Protein AF-X0W3C9-F1 (afdb_monomer_lite)

Organism: NCBI:txid412755

Foldseek 3Di:
DVVVVVVVVVVVVVVVVVLVVLVVVLVVQLVVLVVVLVVCCVPPPVVQVVDPLNVVVLVVLLVVLLVQQLVVLVVVPALLLRLSLLSLLLCCFQPNLVSSLSSQLNSLSSSCVSSSSHNLSSVLSSQLNNQLSVQSNVDQELVSLQVSLQRSLVSSLVSLVVSCVVVVHDPVVSNSNSNSNSNSSNVSSVSNSVCNVVSCVVSVGQGSNNLVVLVPCPPPVNVVCCVPPVPVSVVLQVQLVVQLVVCVVVVHDSSVSSRD

pLDDT: mean 88.12, std 8.9, range [57.84, 97.31]

Sequence (260 aa):
PEQIVQLSTIFKKRVQVDILSTNLGMGLLVIIFVVLLGVYVYRYSPKIYEDNQKLILVSLVLFLSIVLGQLVGVSQLSRYLIPMSAGAMLIAILLEARLAVMVAGLLAVFAGVIAGSKLDVSVVSFAGSLAGIYFVIGVRRRSQLIMAGFLVGLASFICIIGMELLNRVAPSIFIVDASWGFVSGIIAAIVITIILPVLEYIFKITTNISLLELSDLNHPLLRKMLTLAPGTYHHSLVVGNLAEAASEAVGANSLLARVA

Secondary structure (DSSP, 8-state):
-HHHHHHHHHHHHHHHHHHHHHHHHHHHHHHHHHHHHHHHHHHH-HHHHS-HHHHHHHHHHHHHHHHHHHHHHHT-S-TT---THHHHHHHHHHS-HHHHHHHHHHHHHHHHHHTTS-HHHHHHHHHHHHHHHHHHTT--SHHHHHHHHHHHHHHHHHHHHHHHHHTT--HHHHHHHHHHHHHHHHHHHHHHHHHHHHHHHHHT---HHHHHHHT-TTSHHHHHHHHH-HHHHHHHHHHHHHHHHHHHHTTS-HHHHHH-

InterPro domains:
  IPR011621 Metal-dependent phosphohydrolase, 7TM intracellular domain [PF07698] (22-207)
  IPR052722 Cyclic-di-AMP phosphodiesterase PgpH [PTHR36442] (3-260)

Structure (mmCIF, N/CA/C/O backbone):
data_AF-X0W3C9-F1
#
_entry.id   AF-X0W3C9-F1
#
loop_
_atom_site.group_PDB
_atom_site.id
_atom_site.type_symbol
_atom_site.label_atom_id
_atom_site.label_alt_id
_atom_site.label_comp_id
_atom_site.label_asym_id
_atom_site.label_entity_id
_atom_site.label_seq_id
_atom_site.pdbx_PDB_ins_code
_atom_site.Cartn_x
_atom_site.Cartn_y
_atom_site.Cartn_z
_atom_site.occupancy
_atom_site.B_iso_or_equiv
_atom_site.auth_seq_id
_atom_site.auth_comp_id
_atom_site.auth_asym_id
_atom_site.auth_atom_id
_atom_site.pdbx_PDB_model_num
ATOM 1 N N . PRO A 1 1 ? 25.450 12.864 -48.704 1.00 58.88 1 PRO A N 1
ATOM 2 C CA . PRO A 1 1 ? 24.712 13.780 -47.792 1.00 58.88 1 PRO A CA 1
ATOM 3 C C . PRO A 1 1 ? 23.214 13.434 -47.728 1.00 58.88 1 PRO A C 1
ATOM 5 O O . PRO A 1 1 ? 22.691 13.261 -46.635 1.00 58.88 1 PRO A O 1
ATOM 8 N N . GLU A 1 2 ? 22.550 13.232 -48.873 1.00 61.03 2 GLU A N 1
ATOM 9 C CA . GLU A 1 2 ? 21.114 12.890 -48.942 1.00 61.03 2 GLU A CA 1
ATOM 10 C C . GLU A 1 2 ? 20.747 11.531 -48.315 1.00 61.03 2 GLU A C 1
ATOM 12 O O . GLU A 1 2 ? 19.743 11.436 -47.614 1.00 61.03 2 GLU A O 1
ATOM 17 N N . GLN A 1 3 ? 21.590 10.500 -48.454 1.00 57.84 3 GLN A N 1
ATOM 18 C CA . GLN A 1 3 ? 21.361 9.190 -47.815 1.00 57.84 3 GLN A CA 1
ATOM 19 C C . GLN A 1 3 ? 21.414 9.245 -46.276 1.00 57.84 3 GLN A C 1
ATOM 21 O O . GLN A 1 3 ? 20.672 8.531 -45.608 1.00 57.84 3 GLN A O 1
ATOM 26 N N . ILE A 1 4 ? 22.236 10.128 -45.695 1.00 60.38 4 ILE A N 1
ATOM 27 C CA . ILE A 1 4 ? 22.330 10.324 -44.234 1.00 60.38 4 ILE A CA 1
ATOM 28 C C . ILE A 1 4 ? 21.092 11.082 -43.719 1.00 60.38 4 ILE A C 1
ATOM 30 O O . ILE A 1 4 ? 20.561 10.783 -42.647 1.00 60.38 4 ILE A O 1
ATOM 34 N N . VAL A 1 5 ? 20.571 12.023 -44.514 1.00 65.19 5 VAL A N 1
ATOM 35 C CA . VAL A 1 5 ? 19.318 12.737 -44.221 1.00 65.19 5 VAL A CA 1
ATOM 36 C C . VAL A 1 5 ? 18.107 11.801 -44.325 1.00 65.19 5 VAL A C 1
ATOM 38 O O . VAL A 1 5 ? 17.237 11.847 -43.458 1.00 65.19 5 VAL A O 1
ATOM 41 N N . GLN A 1 6 ? 18.071 10.888 -45.303 1.00 65.38 6 GLN A N 1
ATOM 42 C CA . GLN A 1 6 ? 17.032 9.851 -45.400 1.00 65.38 6 GLN A CA 1
ATOM 43 C C . GLN A 1 6 ? 17.106 8.818 -44.266 1.00 65.38 6 GLN A C 1
ATOM 45 O O . GLN A 1 6 ? 16.083 8.479 -43.673 1.00 65.38 6 GLN A O 1
ATOM 50 N N . LEU A 1 7 ? 18.303 8.348 -43.903 1.00 63.47 7 LEU A N 1
ATOM 51 C CA . LEU A 1 7 ? 18.482 7.417 -42.782 1.00 63.47 7 LEU A CA 1
ATOM 52 C C . LEU A 1 7 ? 18.071 8.050 -41.448 1.00 63.47 7 LEU A C 1
ATOM 54 O O . LEU A 1 7 ? 17.368 7.416 -40.663 1.00 63.47 7 LEU A O 1
ATOM 58 N N . SER A 1 8 ? 18.429 9.315 -41.209 1.00 61.62 8 SER A N 1
ATOM 59 C CA . SER A 1 8 ? 18.012 10.038 -39.999 1.00 61.62 8 SER A CA 1
ATOM 60 C C . SER A 1 8 ? 16.504 10.314 -39.950 1.00 61.62 8 SER A C 1
ATOM 62 O O . SER A 1 8 ? 15.912 10.224 -38.874 1.00 61.62 8 SER A O 1
ATOM 64 N N . THR A 1 9 ? 15.841 10.568 -41.086 1.00 64.25 9 THR A N 1
ATOM 65 C CA . THR A 1 9 ? 14.372 10.718 -41.128 1.00 64.25 9 THR A CA 1
ATOM 66 C C . THR A 1 9 ? 13.642 9.394 -40.921 1.00 64.25 9 THR A C 1
ATOM 68 O O . THR A 1 9 ? 12.657 9.367 -40.183 1.00 64.25 9 THR A O 1
ATOM 71 N N . ILE A 1 10 ? 14.129 8.286 -41.488 1.00 68.69 10 ILE A N 1
ATOM 72 C CA . ILE A 1 10 ? 13.566 6.946 -41.248 1.00 68.69 10 ILE A CA 1
ATOM 73 C C . ILE A 1 10 ? 13.759 6.532 -39.783 1.00 68.69 10 ILE A C 1
ATOM 75 O O . ILE A 1 10 ? 12.817 6.036 -39.165 1.00 68.69 10 ILE A O 1
ATOM 79 N N . PHE A 1 11 ? 14.933 6.787 -39.199 1.00 65.06 11 PHE A N 1
ATOM 80 C CA . PHE A 1 11 ? 15.213 6.475 -37.795 1.00 65.06 11 PHE A CA 1
ATOM 81 C C . PHE A 1 11 ? 14.329 7.294 -36.849 1.00 65.06 11 PHE A C 1
ATOM 83 O O . PHE A 1 11 ? 13.701 6.737 -35.953 1.00 65.06 11 PHE A O 1
ATOM 90 N N . LYS A 1 12 ? 14.186 8.603 -37.100 1.00 61.88 12 LYS A N 1
ATOM 91 C CA . LYS A 1 12 ? 13.302 9.481 -36.321 1.00 61.88 12 LYS A CA 1
ATOM 92 C C . LYS A 1 12 ? 11.837 9.053 -36.434 1.00 61.88 12 LYS A C 1
ATOM 94 O O . LYS A 1 12 ? 11.139 9.027 -35.427 1.00 61.88 12 LYS A O 1
ATOM 99 N N . LYS A 1 13 ? 11.388 8.646 -37.627 1.00 60.94 13 LYS A N 1
ATOM 100 C CA . LYS A 1 13 ? 10.026 8.144 -37.860 1.00 60.94 13 LYS A CA 1
ATOM 101 C C . LYS A 1 13 ? 9.781 6.793 -37.179 1.00 60.94 13 LYS A C 1
ATOM 103 O O . LYS A 1 13 ? 8.719 6.616 -36.597 1.00 60.94 13 LYS A O 1
ATOM 108 N N . ARG A 1 14 ? 10.754 5.871 -37.186 1.00 58.34 14 ARG A N 1
ATOM 109 C CA . ARG A 1 14 ? 10.663 4.581 -36.476 1.00 58.34 14 ARG A CA 1
ATOM 110 C C . ARG A 1 14 ? 10.618 4.781 -34.958 1.00 58.34 14 ARG A C 1
ATOM 112 O O . ARG A 1 14 ? 9.676 4.320 -34.331 1.00 58.34 14 ARG A O 1
ATOM 119 N N . VAL A 1 15 ? 11.536 5.572 -34.398 1.00 66.81 15 VAL A N 1
ATOM 120 C CA . VAL A 1 15 ? 11.549 5.916 -32.964 1.00 66.81 15 VAL A CA 1
ATOM 121 C C . VAL A 1 15 ? 10.240 6.594 -32.540 1.00 66.81 15 VAL A C 1
ATOM 123 O O . VAL A 1 15 ? 9.687 6.276 -31.493 1.00 66.81 15 VAL A O 1
ATOM 126 N N . GLN A 1 16 ? 9.694 7.493 -33.362 1.00 61.78 16 GLN A N 1
ATOM 127 C CA . GLN A 1 16 ? 8.433 8.172 -33.060 1.00 61.78 16 GLN A CA 1
ATOM 128 C C . GLN A 1 16 ? 7.217 7.229 -33.116 1.00 61.78 16 GLN A C 1
ATOM 130 O O . GLN A 1 16 ? 6.311 7.374 -32.298 1.00 61.78 16 GLN A O 1
ATOM 135 N N . VAL A 1 17 ? 7.201 6.245 -34.023 1.00 65.38 17 VAL A N 1
ATOM 136 C CA . VAL A 1 17 ? 6.154 5.205 -34.097 1.00 65.38 17 VAL A CA 1
ATOM 137 C C . VAL A 1 17 ? 6.265 4.210 -32.932 1.00 65.38 17 VAL A C 1
ATOM 139 O O . VAL A 1 17 ? 5.241 3.824 -32.364 1.00 65.38 17 VAL A O 1
ATOM 142 N N . ASP A 1 18 ? 7.479 3.854 -32.510 1.00 70.19 18 ASP A N 1
ATOM 143 C CA . ASP A 1 18 ? 7.719 2.970 -31.360 1.00 70.19 18 ASP A CA 1
ATOM 144 C C . ASP A 1 18 ? 7.288 3.633 -30.035 1.00 70.19 18 ASP A C 1
ATOM 146 O O . ASP A 1 18 ? 6.633 3.010 -29.199 1.00 70.19 18 ASP A O 1
ATOM 150 N N . ILE A 1 19 ? 7.550 4.934 -29.864 1.00 71.19 19 ILE A N 1
ATOM 151 C CA . ILE A 1 19 ? 7.087 5.701 -28.692 1.00 71.19 19 ILE A CA 1
ATOM 152 C C . ILE A 1 19 ? 5.559 5.853 -28.699 1.00 71.19 19 ILE A C 1
ATOM 154 O O . ILE A 1 19 ? 4.912 5.688 -27.663 1.00 71.19 19 ILE A O 1
ATOM 158 N N . LEU A 1 20 ? 4.963 6.150 -29.861 1.00 74.00 20 LEU A N 1
ATOM 159 C CA . LEU A 1 20 ? 3.514 6.319 -29.985 1.00 74.00 20 LEU A CA 1
ATOM 160 C C . LEU A 1 20 ? 2.772 5.009 -29.682 1.00 74.00 20 LEU A C 1
ATOM 162 O O . LEU A 1 20 ? 1.807 5.014 -28.922 1.00 74.00 20 LEU A O 1
ATOM 166 N N . SER A 1 21 ? 3.237 3.887 -30.236 1.00 77.94 21 SER A N 1
ATOM 167 C CA . SER A 1 21 ? 2.635 2.568 -30.007 1.00 77.94 21 SER A CA 1
ATOM 168 C C . SER A 1 21 ? 2.766 2.113 -28.551 1.00 77.94 21 SER A C 1
ATOM 170 O O . SER A 1 21 ? 1.791 1.623 -27.982 1.00 77.94 21 SER A O 1
ATOM 172 N N . THR A 1 22 ? 3.914 2.356 -27.913 1.00 78.56 22 THR A N 1
ATOM 173 C CA . THR A 1 22 ? 4.125 2.022 -26.496 1.00 78.56 22 THR A CA 1
ATOM 174 C C . THR A 1 22 ? 3.195 2.834 -25.585 1.00 78.56 22 THR A C 1
ATOM 176 O O . THR A 1 22 ? 2.528 2.268 -24.718 1.00 78.56 22 THR A O 1
ATOM 179 N N . ASN A 1 23 ? 3.075 4.147 -25.809 1.00 79.06 23 ASN A N 1
ATOM 180 C CA . ASN A 1 23 ? 2.196 5.007 -25.010 1.00 79.06 23 ASN A CA 1
ATOM 181 C C . ASN A 1 23 ? 0.709 4.696 -25.229 1.00 79.06 23 ASN A C 1
ATOM 183 O O . ASN A 1 23 ? -0.067 4.720 -24.274 1.00 79.06 23 ASN A O 1
ATOM 187 N N . LEU A 1 24 ? 0.309 4.356 -26.460 1.00 85.31 24 LEU A N 1
ATOM 188 C CA . LEU A 1 24 ? -1.048 3.887 -26.753 1.00 85.31 24 LEU A CA 1
ATOM 189 C C . LEU A 1 24 ? -1.353 2.564 -26.041 1.00 85.31 24 LEU A C 1
ATOM 191 O O . LEU A 1 24 ? -2.417 2.432 -25.436 1.00 85.31 24 LEU A O 1
ATOM 195 N N . GLY A 1 25 ? -0.413 1.614 -26.055 1.00 84.94 25 GLY A N 1
ATOM 196 C CA . GLY A 1 25 ? -0.548 0.344 -25.340 1.00 84.94 25 GLY A CA 1
ATOM 197 C C . GLY A 1 25 ? -0.733 0.545 -23.835 1.00 84.94 25 GLY A C 1
ATOM 198 O O . GLY A 1 25 ? -1.633 -0.041 -23.236 1.00 84.94 25 GLY A O 1
ATOM 199 N N . MET A 1 26 ? 0.050 1.438 -23.227 1.00 82.31 26 MET A N 1
ATOM 200 C CA . MET A 1 26 ? -0.103 1.764 -21.808 1.00 82.31 26 MET A CA 1
ATOM 201 C C . MET A 1 26 ? -1.398 2.502 -21.489 1.00 82.31 26 MET A C 1
ATOM 203 O O . MET A 1 26 ? -2.036 2.187 -20.488 1.00 82.31 26 MET A O 1
ATOM 207 N N . GLY A 1 27 ? -1.823 3.439 -22.339 1.00 86.88 27 GLY A N 1
ATOM 208 C CA . GLY A 1 27 ? -3.115 4.109 -22.186 1.00 86.88 27 GLY A CA 1
ATOM 209 C C . GLY A 1 27 ? -4.272 3.109 -22.182 1.00 86.88 27 GLY A C 1
ATOM 210 O O . GLY A 1 27 ? -5.161 3.190 -21.336 1.00 86.88 27 GLY A O 1
ATOM 211 N N . LEU A 1 28 ? -4.216 2.107 -23.061 1.00 90.19 28 LEU A N 1
ATOM 212 C CA . LEU A 1 28 ? -5.208 1.037 -23.116 1.00 90.19 28 LEU A CA 1
ATOM 213 C C . LEU A 1 28 ? -5.178 0.156 -21.856 1.00 90.19 28 LEU A C 1
ATOM 215 O O . LEU A 1 28 ? -6.237 -0.160 -21.317 1.00 90.19 28 LEU A O 1
ATOM 219 N N . LEU A 1 29 ? -3.992 -0.171 -21.329 1.00 88.69 29 LEU A N 1
ATOM 220 C CA . LEU A 1 29 ? -3.860 -0.875 -20.046 1.00 88.69 29 LEU A CA 1
ATOM 221 C C . LEU A 1 29 ? -4.451 -0.074 -18.879 1.00 88.69 29 LEU A C 1
ATOM 223 O O . LEU A 1 29 ? -5.181 -0.641 -18.067 1.00 88.69 29 LEU A O 1
ATOM 227 N N . VAL A 1 30 ? -4.187 1.235 -18.807 1.00 90.75 30 VAL A N 1
ATOM 228 C CA . VAL A 1 30 ? -4.767 2.112 -17.777 1.00 90.75 30 VAL A CA 1
ATOM 229 C C . VAL A 1 30 ? -6.290 2.101 -17.871 1.00 90.75 30 VAL A C 1
ATOM 231 O O . VAL A 1 30 ? -6.953 1.886 -16.860 1.00 90.75 30 VAL A O 1
ATOM 234 N N . ILE A 1 31 ? -6.854 2.269 -19.072 1.00 92.88 31 ILE A N 1
ATOM 235 C CA . ILE A 1 31 ? -8.309 2.248 -19.281 1.00 92.88 31 ILE A CA 1
ATOM 236 C C . ILE A 1 31 ? -8.902 0.919 -18.808 1.00 92.88 31 ILE A C 1
ATOM 238 O O . ILE A 1 31 ? -9.888 0.924 -18.072 1.00 92.88 31 ILE A O 1
ATOM 242 N N . ILE A 1 32 ? -8.286 -0.211 -19.168 1.00 94.06 32 ILE A N 1
ATOM 243 C CA . ILE A 1 32 ? -8.743 -1.533 -18.726 1.00 94.06 32 ILE A CA 1
ATOM 244 C C . ILE A 1 32 ? -8.736 -1.626 -17.198 1.00 94.06 32 ILE A C 1
ATOM 246 O O . ILE A 1 32 ? -9.746 -2.015 -16.617 1.00 94.06 32 ILE A O 1
ATOM 250 N N . PHE A 1 33 ? -7.649 -1.239 -16.526 1.00 91.75 33 PHE A N 1
ATOM 251 C CA . PHE A 1 33 ? -7.576 -1.308 -15.062 1.00 91.75 33 PHE A CA 1
ATOM 252 C C . PHE A 1 33 ? -8.553 -0.355 -14.366 1.00 91.75 33 PHE A C 1
ATOM 254 O O . PHE A 1 33 ? -9.135 -0.729 -13.350 1.00 91.75 33 PHE A O 1
ATOM 261 N N . VAL A 1 34 ? -8.783 0.844 -14.910 1.00 93.38 34 VAL A N 1
ATOM 262 C CA . VAL A 1 34 ? -9.788 1.784 -14.385 1.00 93.38 34 VAL A CA 1
ATOM 263 C C . VAL A 1 34 ? -11.194 1.199 -14.514 1.00 93.38 34 VAL A C 1
ATOM 265 O O . VAL A 1 34 ? -11.956 1.228 -13.548 1.00 93.38 34 VAL A O 1
ATOM 268 N N . VAL A 1 35 ? -11.532 0.621 -15.670 1.00 94.50 35 VAL A N 1
ATOM 269 C CA . VAL A 1 35 ? -12.830 -0.036 -15.884 1.00 94.50 35 VAL A CA 1
ATOM 270 C C . VAL A 1 35 ? -12.987 -1.232 -14.947 1.00 94.50 35 VAL A C 1
ATOM 272 O O . VAL A 1 35 ? -14.020 -1.353 -14.293 1.00 94.50 35 VAL A O 1
ATOM 275 N N . LEU A 1 36 ? -11.966 -2.085 -14.821 1.00 93.44 36 LEU A N 1
ATOM 276 C CA . LEU A 1 36 ? -11.990 -3.229 -13.907 1.00 93.44 36 LEU A CA 1
ATOM 277 C C . LEU A 1 36 ? -12.159 -2.793 -12.449 1.00 93.44 36 LEU A C 1
ATOM 279 O O . LEU A 1 36 ? -12.953 -3.400 -11.734 1.00 93.44 36 LEU A O 1
ATOM 283 N N . LEU A 1 37 ? -11.477 -1.728 -12.017 1.00 93.06 37 LEU A N 1
ATOM 284 C CA . LEU A 1 37 ? -11.637 -1.170 -10.675 1.00 93.06 37 LEU A CA 1
ATOM 285 C C . LEU A 1 37 ? -13.062 -0.640 -10.462 1.00 93.06 37 LEU A C 1
ATOM 287 O O . LEU A 1 37 ? -13.678 -0.951 -9.445 1.00 93.06 37 LEU A O 1
ATOM 291 N N . GLY A 1 38 ? -13.609 0.107 -11.424 1.00 91.06 38 GLY A N 1
ATOM 292 C CA . GLY A 1 38 ? -14.979 0.622 -11.360 1.00 91.06 38 GLY A CA 1
ATOM 293 C C . GLY A 1 38 ? -16.025 -0.493 -11.292 1.00 91.06 38 GLY A C 1
ATOM 294 O O . GLY A 1 38 ? -16.901 -0.471 -10.428 1.00 91.06 38 GLY A O 1
ATOM 295 N N . VAL A 1 39 ? -15.895 -1.515 -12.143 1.00 93.12 39 VAL A N 1
ATOM 296 C CA . VAL A 1 39 ? -16.758 -2.707 -12.128 1.00 93.12 39 VAL A CA 1
ATOM 297 C C . VAL A 1 39 ? -16.610 -3.472 -10.814 1.00 93.12 39 VAL A C 1
ATOM 299 O O . VAL A 1 39 ? -17.609 -3.935 -10.262 1.00 93.12 39 VAL A O 1
ATOM 302 N N . TYR A 1 40 ? -15.388 -3.593 -10.290 1.00 92.75 40 TYR A N 1
ATOM 303 C CA . TYR A 1 40 ? -15.138 -4.260 -9.018 1.00 92.75 40 TYR A CA 1
ATOM 304 C C . TYR A 1 40 ? -15.842 -3.541 -7.864 1.00 92.75 40 TYR A C 1
ATOM 306 O O . TYR A 1 40 ? -16.577 -4.179 -7.112 1.00 92.75 40 TYR A O 1
ATOM 314 N N . VAL A 1 41 ? -15.679 -2.219 -7.761 1.00 91.31 41 VAL A N 1
ATOM 315 C CA . VAL A 1 41 ? -16.341 -1.406 -6.730 1.00 91.31 41 VAL A CA 1
ATOM 316 C C . VAL A 1 41 ? -17.861 -1.521 -6.847 1.00 91.31 41 VAL A C 1
ATOM 318 O O . VAL A 1 41 ? -18.527 -1.765 -5.844 1.00 91.31 41 VAL A O 1
ATOM 321 N N . TYR A 1 42 ? -18.399 -1.437 -8.066 1.00 91.06 42 TYR A N 1
ATOM 322 C CA . TYR A 1 42 ? -19.834 -1.563 -8.322 1.00 91.06 42 TYR A CA 1
ATOM 323 C C . TYR A 1 42 ? -20.398 -2.939 -7.932 1.00 91.06 42 TYR A C 1
ATOM 325 O O . TYR A 1 42 ? -21.489 -3.023 -7.374 1.00 91.06 42 TYR A O 1
ATOM 333 N N . ARG A 1 43 ? -19.675 -4.031 -8.216 1.00 90.19 43 ARG A N 1
ATOM 334 C CA . ARG A 1 43 ? -20.216 -5.394 -8.087 1.00 90.19 43 ARG A CA 1
ATOM 335 C C . ARG A 1 43 ? -19.862 -6.101 -6.781 1.00 90.19 43 ARG A C 1
ATOM 337 O O . ARG A 1 43 ? -20.671 -6.886 -6.295 1.00 90.19 43 ARG A O 1
ATOM 344 N N . TYR A 1 44 ? -18.676 -5.857 -6.230 1.00 87.38 44 TYR A N 1
ATOM 345 C CA . TYR A 1 44 ? -18.154 -6.584 -5.066 1.00 87.38 44 TYR A CA 1
ATOM 346 C C . TYR A 1 44 ? -18.076 -5.735 -3.796 1.00 87.38 44 TYR A C 1
ATOM 348 O O . TYR A 1 44 ? -18.036 -6.301 -2.703 1.00 87.38 44 TYR A O 1
ATOM 356 N N . SER A 1 45 ? -18.128 -4.405 -3.915 1.00 86.50 45 SER A N 1
ATOM 357 C CA . SER A 1 45 ? -18.044 -3.491 -2.772 1.00 86.50 45 SER A CA 1
ATOM 358 C C . SER A 1 45 ? -19.205 -2.479 -2.749 1.00 86.50 45 SER A C 1
ATOM 360 O O . SER A 1 45 ? -18.958 -1.272 -2.690 1.00 86.50 45 SER A O 1
ATOM 362 N N . PRO A 1 46 ? -20.482 -2.924 -2.721 1.00 83.81 46 PRO A N 1
ATOM 363 C CA . PRO A 1 46 ? -21.638 -2.018 -2.759 1.00 83.81 46 PRO A CA 1
ATOM 364 C C . PRO A 1 46 ? -21.638 -1.013 -1.597 1.00 83.81 46 PRO A C 1
ATOM 366 O O . PRO A 1 46 ? -21.905 0.163 -1.798 1.00 83.81 46 PRO A O 1
ATOM 369 N N . LYS A 1 47 ? -21.188 -1.429 -0.403 1.00 86.75 47 LYS A N 1
ATOM 370 C CA . LYS A 1 47 ? -21.021 -0.549 0.774 1.00 86.75 47 LYS A CA 1
ATOM 371 C C . LYS A 1 47 ? -19.997 0.580 0.586 1.00 86.75 47 LYS A C 1
ATOM 373 O O . LYS A 1 47 ? -19.974 1.516 1.381 1.00 86.75 47 LYS A O 1
ATOM 378 N N . ILE A 1 48 ? -19.077 0.429 -0.367 1.00 86.62 48 ILE A N 1
ATOM 379 C CA . ILE A 1 48 ? -18.094 1.453 -0.740 1.00 86.62 48 ILE A CA 1
ATOM 380 C C . ILE A 1 48 ? -18.677 2.321 -1.851 1.00 86.62 48 ILE A C 1
ATOM 382 O O . ILE A 1 48 ? -18.525 3.531 -1.797 1.00 86.62 48 ILE A O 1
ATOM 386 N N . TYR A 1 49 ? -19.370 1.715 -2.817 1.00 87.19 49 TYR A N 1
ATOM 387 C CA . TYR A 1 49 ? -20.012 2.424 -3.922 1.00 87.19 49 TYR A CA 1
ATOM 388 C C . TYR A 1 49 ? -21.132 3.374 -3.470 1.00 87.19 49 TYR A C 1
ATOM 390 O O . TYR A 1 49 ? -21.235 4.485 -3.975 1.00 87.19 49 TYR A O 1
ATOM 398 N N . GLU A 1 50 ? -21.951 2.960 -2.505 1.00 89.00 50 GLU A N 1
ATOM 399 C CA . GLU A 1 50 ? -23.059 3.771 -1.978 1.00 89.00 50 GLU A CA 1
ATOM 400 C C . GLU A 1 50 ? -22.591 4.888 -1.030 1.00 89.00 50 GLU A C 1
ATOM 402 O O . GLU A 1 50 ? -23.336 5.823 -0.741 1.00 89.00 50 GLU A O 1
ATOM 407 N N . ASP A 1 51 ? -21.352 4.807 -0.541 1.00 91.31 51 ASP A N 1
ATOM 408 C CA . ASP A 1 51 ? -20.788 5.747 0.418 1.00 91.31 51 ASP A CA 1
ATOM 409 C C . ASP A 1 51 ? -19.850 6.739 -0.282 1.00 91.31 51 ASP A C 1
ATOM 411 O O . ASP A 1 51 ? -18.672 6.462 -0.540 1.00 91.31 51 ASP A O 1
ATOM 415 N N . ASN A 1 52 ? -20.372 7.940 -0.548 1.00 91.69 52 ASN A N 1
ATOM 416 C CA . ASN A 1 52 ? -19.620 9.017 -1.191 1.00 91.69 52 ASN A CA 1
ATOM 417 C C . ASN A 1 52 ? -18.304 9.339 -0.465 1.00 91.69 52 ASN A C 1
ATOM 419 O O . ASN A 1 52 ? -17.322 9.675 -1.126 1.00 91.69 52 ASN A O 1
ATOM 423 N N . GLN A 1 53 ? -18.241 9.220 0.868 1.00 91.31 53 GLN A N 1
ATOM 424 C CA . GLN A 1 53 ? -17.008 9.507 1.607 1.00 91.31 53 GLN A CA 1
ATOM 425 C C . GLN A 1 53 ? -15.923 8.477 1.286 1.00 91.31 53 GLN A C 1
ATOM 427 O O . GLN A 1 53 ? -14.767 8.848 1.079 1.00 91.31 53 GLN A O 1
ATOM 432 N N . LYS A 1 54 ? -16.284 7.195 1.165 1.00 91.31 54 LYS A N 1
ATOM 433 C CA . LYS A 1 54 ? -15.331 6.134 0.809 1.00 91.31 54 LYS A CA 1
ATOM 434 C C . LYS A 1 54 ? -14.884 6.221 -0.650 1.00 91.31 54 LYS A C 1
ATOM 436 O O . LYS A 1 54 ? -13.708 5.998 -0.927 1.00 91.31 54 LYS A O 1
ATOM 441 N N . LEU A 1 55 ? -15.767 6.598 -1.577 1.00 92.62 55 LEU A N 1
ATOM 442 C CA . LEU A 1 55 ? -15.375 6.857 -2.971 1.00 92.62 55 LEU A CA 1
ATOM 443 C C . LEU A 1 55 ? -14.407 8.040 -3.092 1.00 92.62 55 LEU A C 1
ATOM 445 O O . LEU A 1 55 ? -13.413 7.954 -3.823 1.00 92.62 55 LEU A O 1
ATOM 449 N N . ILE A 1 56 ? -14.662 9.125 -2.353 1.00 94.62 56 ILE A N 1
ATOM 450 C CA . ILE A 1 56 ? -13.751 10.273 -2.279 1.00 94.62 56 ILE A CA 1
ATOM 451 C C . ILE A 1 56 ? -12.407 9.836 -1.694 1.00 94.62 56 ILE A C 1
ATOM 453 O O . ILE A 1 56 ? -11.372 10.213 -2.237 1.00 94.62 56 ILE A O 1
ATOM 457 N N . LEU A 1 57 ? -12.400 8.999 -0.651 1.00 94.75 57 LEU A N 1
ATOM 458 C CA . LEU A 1 57 ? -11.168 8.466 -0.070 1.00 94.75 57 LEU A CA 1
ATOM 459 C C . LEU A 1 57 ? -10.345 7.675 -1.094 1.00 94.75 57 LEU A C 1
ATOM 461 O O . LEU A 1 57 ? -9.159 7.952 -1.254 1.00 94.75 57 LEU A O 1
ATOM 465 N N . VAL A 1 58 ? -10.958 6.720 -1.805 1.00 94.94 58 VAL A N 1
ATOM 466 C CA . VAL A 1 58 ? -10.262 5.930 -2.840 1.00 94.94 58 VAL A CA 1
ATOM 467 C C . VAL A 1 58 ? -9.670 6.852 -3.902 1.00 94.94 58 VAL A C 1
ATOM 469 O O . VAL A 1 58 ? -8.496 6.728 -4.251 1.00 94.94 58 VAL A O 1
ATOM 472 N N . SER A 1 59 ? -10.464 7.811 -4.375 1.00 94.62 59 SER A N 1
ATOM 473 C CA . SER A 1 59 ? -10.048 8.771 -5.400 1.00 94.62 59 SER A CA 1
ATOM 474 C C . SER A 1 59 ? -8.895 9.654 -4.919 1.00 94.62 59 SER A C 1
ATOM 476 O O . SER A 1 59 ? -7.929 9.860 -5.651 1.00 94.62 59 SER A O 1
ATOM 478 N N . LEU A 1 60 ? -8.955 10.130 -3.673 1.00 96.12 60 LEU A N 1
ATOM 479 C CA . LEU A 1 60 ? -7.918 10.950 -3.054 1.00 96.12 60 LEU A CA 1
ATOM 480 C C . LEU A 1 60 ? -6.615 10.167 -2.868 1.00 96.12 60 LEU A C 1
ATOM 482 O O . LEU A 1 60 ? -5.546 10.687 -3.176 1.00 96.12 60 LEU A O 1
ATOM 486 N N . VAL A 1 61 ? -6.689 8.921 -2.395 1.00 96.50 61 VAL A N 1
ATOM 487 C CA . VAL A 1 61 ? -5.508 8.064 -2.216 1.00 96.50 61 VAL A CA 1
ATOM 488 C C . VAL A 1 61 ? -4.858 7.750 -3.562 1.00 96.50 61 VAL A C 1
ATOM 490 O O . VAL A 1 61 ? -3.635 7.838 -3.674 1.00 96.50 61 VAL A O 1
ATOM 493 N N . LEU A 1 62 ? -5.649 7.440 -4.595 1.00 95.94 62 LEU A N 1
ATOM 494 C CA . LEU A 1 62 ? -5.143 7.251 -5.958 1.00 95.94 62 LEU A CA 1
ATOM 495 C C . LEU A 1 62 ? -4.453 8.517 -6.471 1.00 95.94 62 LEU A C 1
ATOM 497 O O . LEU A 1 62 ? -3.311 8.452 -6.921 1.00 95.94 62 LEU A O 1
ATOM 501 N N . PHE A 1 63 ? -5.118 9.667 -6.351 1.00 95.88 63 PHE A N 1
ATOM 502 C CA . PHE A 1 63 ? -4.573 10.954 -6.769 1.00 95.88 63 PHE A CA 1
ATOM 503 C C . PHE A 1 63 ? -3.248 11.261 -6.063 1.00 95.88 63 PHE A C 1
ATOM 505 O O . PHE A 1 63 ? -2.246 11.531 -6.722 1.00 95.88 63 PHE A O 1
ATOM 512 N N . LEU A 1 64 ? -3.209 11.144 -4.734 1.00 95.19 64 LEU A N 1
ATOM 513 C CA . LEU A 1 64 ? -2.013 11.412 -3.940 1.00 95.19 64 LEU A CA 1
ATOM 514 C C . LEU A 1 64 ? -0.868 10.454 -4.288 1.00 95.19 64 LEU A C 1
ATOM 516 O O . LEU A 1 64 ? 0.276 10.886 -4.395 1.00 95.19 64 LEU A O 1
ATOM 520 N N . SER A 1 65 ? -1.171 9.176 -4.522 1.00 95.19 65 SER A N 1
ATOM 521 C CA . SER A 1 65 ? -0.171 8.179 -4.924 1.00 95.19 65 SER A CA 1
ATOM 522 C C . SER A 1 65 ? 0.434 8.500 -6.288 1.00 95.19 65 SER A C 1
ATOM 524 O O . SER A 1 65 ? 1.649 8.427 -6.453 1.00 95.19 65 SER A O 1
ATOM 526 N N . ILE A 1 66 ? -0.393 8.917 -7.252 1.00 94.19 66 ILE A N 1
ATOM 527 C CA . ILE A 1 66 ? 0.069 9.322 -8.584 1.00 94.19 66 ILE A CA 1
ATOM 528 C C . ILE A 1 66 ? 0.926 10.589 -8.493 1.00 94.19 66 ILE A C 1
ATOM 530 O O . ILE A 1 66 ? 2.004 10.626 -9.081 1.00 94.19 66 ILE A O 1
ATOM 534 N N . VAL A 1 67 ? 0.496 11.598 -7.727 1.00 94.25 67 VAL A N 1
ATOM 535 C CA . VAL A 1 67 ? 1.260 12.842 -7.522 1.00 94.25 67 VAL A CA 1
ATOM 536 C C . VAL A 1 67 ? 2.610 12.551 -6.868 1.00 94.25 67 VAL A C 1
ATOM 538 O O . VAL A 1 67 ? 3.641 12.990 -7.373 1.00 94.25 67 VAL A O 1
ATOM 541 N N . LEU A 1 68 ? 2.634 11.766 -5.787 1.00 92.31 68 LEU A N 1
ATOM 542 C CA . LEU A 1 68 ? 3.879 11.352 -5.134 1.00 92.31 68 LEU A CA 1
ATOM 543 C C . LEU A 1 68 ? 4.781 10.573 -6.094 1.00 92.31 68 LEU A C 1
ATOM 545 O O . LEU A 1 68 ? 5.982 10.833 -6.162 1.00 92.31 68 LEU A O 1
ATOM 549 N N . GLY A 1 69 ? 4.204 9.659 -6.874 1.00 91.44 69 GLY A N 1
ATOM 550 C CA . GLY A 1 69 ? 4.940 8.906 -7.877 1.00 91.44 69 GLY A CA 1
ATOM 551 C C . GLY A 1 69 ? 5.563 9.801 -8.948 1.00 91.44 69 GLY A C 1
ATOM 552 O O . GLY A 1 69 ? 6.724 9.606 -9.300 1.00 91.44 69 GLY A O 1
ATOM 553 N N . GLN A 1 70 ? 4.838 10.816 -9.423 1.00 90.19 70 GLN A N 1
ATOM 554 C CA . GLN A 1 70 ? 5.351 11.793 -10.384 1.00 90.19 70 GLN A CA 1
ATOM 555 C C . GLN A 1 70 ? 6.477 12.647 -9.797 1.00 90.19 70 GLN A C 1
ATOM 557 O O . GLN A 1 70 ? 7.503 12.814 -10.451 1.00 90.19 70 GLN A O 1
ATOM 562 N N . LEU A 1 71 ? 6.331 13.143 -8.564 1.00 89.75 71 LEU A N 1
ATOM 563 C CA . LEU A 1 71 ? 7.374 13.931 -7.894 1.00 89.75 71 LEU A CA 1
ATOM 564 C C . LEU A 1 71 ? 8.686 13.146 -7.774 1.00 89.75 71 LEU A C 1
ATOM 566 O O . LEU A 1 71 ? 9.759 13.673 -8.068 1.00 89.75 71 LEU A O 1
ATOM 570 N N . VAL A 1 72 ? 8.597 11.868 -7.401 1.00 87.62 72 VAL A N 1
ATOM 571 C CA . VAL A 1 72 ? 9.764 10.979 -7.337 1.00 87.62 72 VAL A CA 1
ATOM 572 C C . VAL A 1 72 ? 10.295 10.666 -8.737 1.00 87.62 72 VAL A C 1
ATOM 574 O O . VAL A 1 72 ? 11.504 10.717 -8.948 1.00 87.62 72 VAL A O 1
ATOM 577 N N . GLY A 1 73 ? 9.425 10.409 -9.715 1.00 83.31 73 GLY A N 1
ATOM 578 C CA . GLY A 1 73 ? 9.823 10.131 -11.098 1.00 83.31 73 GLY A CA 1
ATOM 579 C C . GLY A 1 73 ? 10.595 11.281 -11.757 1.00 83.31 73 GLY A C 1
ATOM 580 O O . GLY A 1 73 ? 11.553 11.040 -12.489 1.00 83.31 73 GLY A O 1
ATOM 581 N N . VAL A 1 74 ? 10.249 12.536 -11.447 1.00 79.94 74 VAL A N 1
ATOM 582 C CA . VAL A 1 74 ? 10.944 13.730 -11.967 1.00 79.94 74 VAL A CA 1
ATOM 583 C C . VAL A 1 74 ? 12.364 13.870 -11.411 1.00 79.94 74 VAL A C 1
ATOM 585 O O . VAL A 1 74 ? 13.219 14.440 -12.083 1.00 79.94 74 VAL A O 1
ATOM 588 N N . SER A 1 75 ? 12.655 13.319 -10.228 1.00 76.31 75 SER A N 1
ATOM 589 C CA . SER A 1 75 ? 13.989 13.406 -9.614 1.00 76.31 75 SER A CA 1
ATOM 590 C C . SER A 1 75 ? 15.088 12.660 -10.387 1.00 76.31 75 SER A C 1
ATOM 592 O O . SER A 1 75 ? 16.264 12.886 -10.118 1.00 76.31 75 SER A O 1
ATOM 594 N N . GLN A 1 76 ? 14.724 11.775 -11.330 1.00 72.69 76 GLN A N 1
ATOM 595 C CA . GLN A 1 76 ? 15.630 10.951 -12.151 1.00 72.69 76 GLN A CA 1
ATOM 596 C C . GLN A 1 76 ? 16.660 10.115 -11.360 1.00 72.69 76 GLN A C 1
ATOM 598 O O . GLN A 1 76 ? 17.578 9.556 -11.955 1.00 72.69 76 GLN A O 1
ATOM 603 N N . LEU A 1 77 ? 16.509 9.987 -10.034 1.00 75.00 77 LEU A N 1
ATOM 604 C CA . LEU A 1 77 ? 17.423 9.227 -9.173 1.00 75.00 77 LEU A CA 1
ATOM 605 C C . LEU A 1 77 ? 17.402 7.732 -9.512 1.00 75.00 77 LEU A C 1
ATOM 607 O O . LEU A 1 77 ? 18.445 7.116 -9.709 1.00 75.00 77 LEU A O 1
ATOM 611 N N . SER A 1 78 ? 16.203 7.151 -9.589 1.00 84.44 78 SER A N 1
ATOM 612 C CA . SER A 1 78 ? 15.977 5.798 -10.095 1.00 84.44 78 SER A CA 1
ATOM 613 C C . SER A 1 78 ? 14.504 5.592 -10.433 1.00 84.44 78 SER A C 1
ATOM 615 O O . SER A 1 78 ? 13.610 6.041 -9.714 1.00 84.44 78 SER A O 1
ATOM 617 N N . ARG A 1 79 ? 14.247 4.834 -11.502 1.00 85.44 79 ARG A N 1
ATOM 618 C CA . ARG A 1 79 ? 12.902 4.399 -11.914 1.00 85.44 79 ARG A CA 1
ATOM 619 C C . ARG A 1 79 ? 12.205 3.499 -10.886 1.00 85.44 79 ARG A C 1
ATOM 621 O O . ARG A 1 79 ? 10.984 3.411 -10.898 1.00 85.44 79 ARG A O 1
ATOM 628 N N . TYR A 1 80 ? 12.965 2.842 -10.008 1.00 87.12 80 TYR A N 1
ATOM 629 C CA . TYR A 1 80 ? 12.435 1.915 -9.003 1.00 87.12 80 TYR A CA 1
ATOM 630 C C . TYR A 1 80 ? 12.146 2.579 -7.650 1.00 87.12 80 TYR A C 1
ATOM 632 O O . TYR A 1 80 ? 11.694 1.911 -6.727 1.00 87.12 80 TYR A O 1
ATOM 640 N N . LEU A 1 81 ? 12.371 3.891 -7.522 1.00 89.81 81 LEU A N 1
ATOM 641 C CA . LEU A 1 81 ? 12.166 4.621 -6.268 1.00 89.81 81 LEU A CA 1
ATOM 642 C C . LEU A 1 81 ? 10.690 4.974 -5.992 1.00 89.81 81 LEU A C 1
ATOM 644 O O . LEU A 1 81 ? 10.362 5.453 -4.911 1.00 89.81 81 LEU A O 1
ATOM 648 N N . ILE A 1 82 ? 9.799 4.754 -6.961 1.00 89.62 82 ILE A N 1
ATOM 649 C CA . ILE A 1 82 ? 8.398 5.193 -6.942 1.00 89.62 82 ILE A CA 1
ATOM 650 C C . ILE A 1 82 ? 7.592 4.394 -5.889 1.00 89.62 82 ILE A C 1
ATOM 652 O O . ILE A 1 82 ? 7.334 3.207 -6.094 1.00 89.62 82 ILE A O 1
ATOM 656 N N . PRO A 1 83 ? 7.122 5.012 -4.785 1.00 90.44 83 PRO A N 1
ATOM 657 C CA . PRO A 1 83 ? 6.520 4.295 -3.658 1.00 90.44 83 PRO A CA 1
ATOM 658 C C . PRO A 1 83 ? 5.013 4.029 -3.857 1.00 90.44 83 PRO A C 1
ATOM 660 O O . PRO A 1 83 ? 4.190 4.381 -3.011 1.00 90.44 83 PRO A O 1
ATOM 663 N N . MET A 1 84 ? 4.622 3.402 -4.973 1.00 92.75 84 MET A N 1
ATOM 664 C CA . MET A 1 84 ? 3.202 3.135 -5.284 1.00 92.75 84 MET A CA 1
ATOM 665 C C . MET A 1 84 ? 2.512 2.190 -4.292 1.00 92.75 84 MET A C 1
ATOM 667 O O . MET A 1 84 ? 1.296 2.256 -4.104 1.00 92.75 84 MET A O 1
ATOM 671 N N . SER A 1 85 ? 3.289 1.352 -3.609 1.00 95.31 85 SER A N 1
ATOM 672 C CA . SER A 1 85 ? 2.814 0.459 -2.550 1.00 95.31 85 SER A CA 1
ATOM 673 C C . SER A 1 85 ? 2.156 1.205 -1.387 1.00 95.31 85 SER A C 1
ATOM 675 O O . SE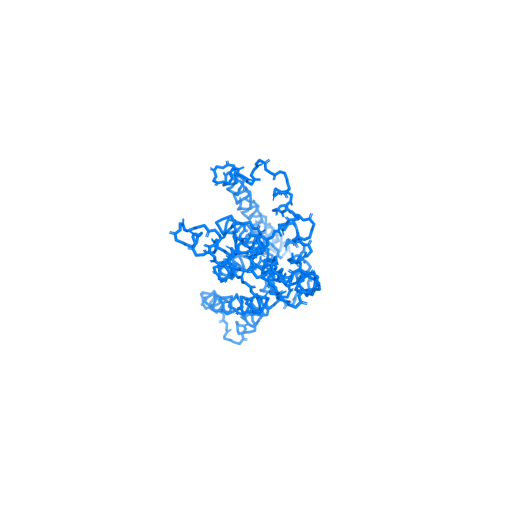R A 1 85 ? 1.239 0.663 -0.773 1.00 95.31 85 SER A O 1
ATOM 677 N N . ALA A 1 86 ? 2.541 2.462 -1.129 1.00 96.44 86 ALA A N 1
ATOM 678 C CA . ALA A 1 86 ? 1.946 3.277 -0.074 1.00 96.44 86 ALA A CA 1
ATOM 679 C C . ALA A 1 86 ? 0.433 3.456 -0.261 1.00 96.44 86 ALA A C 1
ATOM 681 O O . ALA A 1 86 ? -0.338 3.253 0.675 1.00 96.44 86 ALA A O 1
ATOM 682 N N . GLY A 1 87 ? 0.003 3.778 -1.484 1.00 96.44 87 GLY A N 1
ATOM 683 C CA . GLY A 1 87 ? -1.410 3.956 -1.815 1.00 96.44 87 GLY A CA 1
ATOM 684 C C . GLY A 1 87 ? -2.214 2.677 -1.631 1.00 96.44 87 GLY A C 1
ATOM 685 O O . GLY A 1 87 ? -3.265 2.678 -0.995 1.00 96.44 87 GLY A O 1
ATOM 686 N N . ALA A 1 88 ? -1.684 1.562 -2.132 1.00 96.94 88 ALA A N 1
ATOM 687 C CA . ALA A 1 88 ? -2.308 0.254 -1.987 1.00 96.94 88 ALA A CA 1
ATOM 688 C C . ALA A 1 88 ? -2.458 -0.152 -0.508 1.00 96.94 88 ALA A C 1
ATOM 690 O O . ALA A 1 88 ? -3.528 -0.585 -0.083 1.00 96.94 88 ALA A O 1
ATOM 691 N N . MET A 1 89 ? -1.418 0.051 0.302 1.00 97.00 89 MET A N 1
ATOM 692 C CA . MET A 1 89 ? -1.451 -0.235 1.738 1.00 97.00 89 MET A CA 1
ATOM 693 C C . MET A 1 89 ? -2.426 0.676 2.494 1.00 97.00 89 MET A C 1
ATOM 695 O O . MET A 1 89 ? -3.128 0.193 3.378 1.00 97.00 89 MET A O 1
ATOM 699 N N . LEU A 1 90 ? -2.532 1.962 2.135 1.00 96.69 90 LEU A N 1
ATOM 700 C CA . LEU A 1 90 ? -3.529 2.868 2.720 1.00 96.69 90 LEU A CA 1
ATOM 701 C C . LEU A 1 90 ? -4.956 2.369 2.472 1.00 96.69 90 LEU A C 1
ATOM 703 O O . LEU A 1 90 ? -5.755 2.333 3.405 1.00 96.69 90 LEU A O 1
ATOM 707 N N . ILE A 1 91 ? -5.267 1.920 1.250 1.00 96.62 91 ILE A N 1
ATOM 708 C CA . ILE A 1 91 ? -6.575 1.317 0.948 1.00 96.62 91 ILE A CA 1
ATOM 709 C C . ILE A 1 91 ? -6.791 0.029 1.747 1.00 96.62 91 ILE A C 1
ATOM 711 O O . ILE A 1 91 ? -7.892 -0.197 2.245 1.00 96.62 91 ILE A O 1
ATOM 715 N N . ALA A 1 92 ? -5.755 -0.798 1.908 1.00 95.88 92 ALA A N 1
ATOM 716 C CA . ALA A 1 92 ? -5.856 -2.034 2.680 1.00 95.88 92 ALA A CA 1
ATOM 717 C C . ALA A 1 92 ? -6.150 -1.782 4.168 1.00 95.88 92 ALA A C 1
ATOM 719 O O . ALA A 1 92 ? -6.901 -2.547 4.767 1.00 95.88 92 ALA A O 1
ATOM 720 N N . ILE A 1 93 ? -5.575 -0.722 4.749 1.00 94.62 93 ILE A N 1
ATOM 721 C CA . ILE A 1 93 ? -5.750 -0.358 6.163 1.00 94.62 93 ILE A CA 1
ATOM 722 C C . ILE A 1 93 ? -7.089 0.353 6.406 1.00 94.62 93 ILE A C 1
ATOM 724 O O . ILE A 1 93 ? -7.762 0.056 7.390 1.00 94.62 93 ILE A O 1
ATOM 728 N N . LEU A 1 94 ? -7.462 1.303 5.541 1.00 93.12 94 LEU A N 1
ATOM 729 C CA . LEU A 1 94 ? -8.633 2.166 5.746 1.00 93.12 94 LEU A CA 1
ATOM 730 C C . LEU A 1 94 ? -9.946 1.547 5.257 1.00 93.12 94 LEU A C 1
ATOM 732 O O . LEU A 1 94 ? -11.011 1.912 5.748 1.00 93.12 94 LEU A O 1
ATOM 736 N N . LEU A 1 95 ? -9.886 0.663 4.260 1.00 92.88 95 LEU A N 1
ATOM 737 C CA . LEU A 1 95 ? -11.061 0.060 3.637 1.00 92.88 95 LEU A CA 1
ATOM 738 C C . LEU A 1 95 ? -10.985 -1.465 3.728 1.00 92.88 95 LEU A C 1
ATOM 740 O O . LEU A 1 95 ? -11.272 -2.042 4.772 1.00 92.88 95 LEU A O 1
ATOM 744 N N . GLU A 1 96 ? -10.625 -2.136 2.635 1.00 91.94 96 GLU A N 1
ATOM 745 C CA . GLU A 1 96 ? -10.519 -3.589 2.601 1.00 91.94 96 GLU A CA 1
ATOM 746 C C . GLU A 1 96 ? -9.368 -4.053 1.704 1.00 91.94 96 GLU A C 1
ATOM 748 O O . GLU A 1 96 ? -9.110 -3.498 0.632 1.00 91.94 96 GLU A O 1
ATOM 753 N N . ALA A 1 97 ? -8.706 -5.139 2.114 1.00 92.81 97 ALA A N 1
ATOM 754 C CA . ALA A 1 97 ? -7.559 -5.701 1.402 1.00 92.81 97 ALA A CA 1
ATOM 755 C C . ALA A 1 97 ? -7.895 -6.151 -0.031 1.00 92.81 97 ALA A C 1
ATOM 757 O O . ALA A 1 97 ? -7.060 -6.051 -0.925 1.00 92.81 97 ALA A O 1
ATOM 758 N N . ARG A 1 98 ? -9.129 -6.610 -0.283 1.00 92.62 98 ARG A N 1
ATOM 759 C CA . ARG A 1 98 ? -9.547 -7.063 -1.622 1.00 92.62 98 ARG A CA 1
ATOM 760 C C . ARG A 1 98 ? -9.600 -5.912 -2.631 1.00 92.62 98 ARG A C 1
ATOM 762 O O . ARG A 1 98 ? -9.103 -6.055 -3.744 1.00 92.62 98 ARG A O 1
ATOM 769 N N . LEU A 1 99 ? -10.130 -4.754 -2.224 1.00 94.25 99 LEU A N 1
ATOM 770 C CA . LEU A 1 99 ? -10.106 -3.534 -3.035 1.00 94.25 99 LEU A CA 1
ATOM 771 C C . LEU A 1 99 ? -8.668 -3.043 -3.243 1.00 94.25 99 LEU A C 1
ATOM 773 O O . LEU A 1 99 ? -8.306 -2.630 -4.343 1.00 94.25 99 LEU A O 1
ATOM 777 N N . ALA A 1 100 ? -7.838 -3.133 -2.202 1.00 96.56 100 ALA A N 1
ATOM 778 C CA . ALA A 1 100 ? -6.442 -2.720 -2.263 1.00 96.56 100 ALA A CA 1
ATOM 779 C C . ALA A 1 100 ? -5.643 -3.463 -3.341 1.00 96.56 100 ALA A C 1
ATOM 781 O O . ALA A 1 100 ? -4.822 -2.842 -4.007 1.00 96.56 100 ALA A O 1
ATOM 782 N N . VAL A 1 101 ? -5.908 -4.755 -3.570 1.00 96.50 101 VAL A N 1
ATOM 783 C CA . VAL A 1 101 ? -5.264 -5.531 -4.647 1.00 96.50 101 VAL A CA 1
ATOM 784 C C . VAL A 1 101 ? -5.607 -4.971 -6.033 1.00 96.50 101 VAL A C 1
ATOM 786 O O . VAL A 1 101 ? -4.720 -4.832 -6.876 1.00 96.50 101 VAL A O 1
ATOM 789 N N . MET A 1 102 ? -6.866 -4.588 -6.271 1.00 95.50 102 MET A N 1
ATOM 790 C CA . MET A 1 102 ? -7.266 -3.959 -7.538 1.00 95.50 102 MET A CA 1
ATOM 791 C C . MET A 1 102 ? -6.609 -2.585 -7.713 1.00 95.50 102 MET A C 1
ATOM 793 O O . MET A 1 102 ? -6.097 -2.265 -8.788 1.00 95.50 102 MET A O 1
ATOM 797 N N . VAL A 1 103 ? -6.559 -1.797 -6.635 1.00 96.31 103 VAL A N 1
ATOM 798 C CA . VAL A 1 103 ? -5.863 -0.504 -6.607 1.00 96.31 103 VAL A CA 1
ATOM 799 C C . VAL A 1 103 ? -4.361 -0.671 -6.851 1.00 96.31 103 VAL A C 1
ATOM 801 O O . VAL A 1 103 ? -3.786 0.103 -7.611 1.00 96.31 103 VAL A O 1
ATOM 804 N N . ALA A 1 104 ? -3.727 -1.696 -6.280 1.00 97.31 104 ALA A N 1
ATOM 805 C CA . ALA A 1 104 ? -2.320 -2.011 -6.509 1.00 97.31 104 ALA A CA 1
ATOM 806 C C . ALA A 1 104 ? -2.031 -2.291 -7.985 1.00 97.31 104 ALA A C 1
ATOM 808 O O . ALA A 1 104 ? -1.029 -1.811 -8.505 1.00 97.31 104 ALA A O 1
ATOM 809 N N . GLY A 1 105 ? -2.915 -3.023 -8.668 1.00 95.94 105 GLY A N 1
ATOM 810 C CA . GLY A 1 105 ? -2.801 -3.258 -10.107 1.00 95.94 105 GLY A CA 1
ATOM 811 C C . GLY A 1 105 ? -2.838 -1.956 -10.908 1.00 95.94 105 GLY A C 1
ATOM 812 O O . GLY A 1 105 ? -1.958 -1.707 -11.729 1.00 95.94 105 GLY A O 1
ATOM 813 N N . LEU A 1 106 ? -3.797 -1.076 -10.611 1.00 96.00 106 LEU A N 1
ATOM 814 C CA . LEU A 1 106 ? -3.897 0.227 -11.269 1.00 96.00 106 LEU A CA 1
ATOM 815 C C . LEU A 1 106 ? -2.662 1.107 -11.000 1.00 96.00 106 LEU A C 1
ATOM 817 O O . LEU A 1 106 ? -2.075 1.654 -11.934 1.00 96.00 106 LEU A O 1
ATOM 821 N N . LEU A 1 107 ? -2.235 1.219 -9.738 1.00 96.25 107 LEU A N 1
ATOM 822 C CA . LEU A 1 107 ? -1.058 2.004 -9.352 1.00 96.25 107 LEU A CA 1
ATOM 823 C C . LEU A 1 107 ? 0.237 1.442 -9.948 1.00 96.25 107 LEU A C 1
ATOM 825 O O . LEU A 1 107 ? 1.121 2.211 -10.319 1.00 96.25 107 LEU A O 1
ATOM 829 N N . ALA A 1 108 ? 0.342 0.124 -10.110 1.00 95.94 108 ALA A N 1
ATOM 830 C CA . ALA A 1 108 ? 1.462 -0.511 -10.789 1.00 95.94 108 ALA A CA 1
ATOM 831 C C . ALA A 1 108 ? 1.542 -0.120 -12.271 1.00 95.94 108 ALA A C 1
ATOM 833 O O . ALA A 1 108 ? 2.625 0.203 -12.766 1.00 95.94 108 ALA A O 1
ATOM 834 N N . VAL A 1 109 ? 0.413 -0.084 -12.986 1.00 94.12 109 VAL A N 1
ATOM 835 C CA . VAL A 1 109 ? 0.393 0.411 -14.373 1.00 94.12 109 VAL A CA 1
ATOM 836 C C . VAL A 1 109 ? 0.825 1.879 -14.417 1.00 94.12 109 VAL A C 1
ATOM 838 O O . VAL A 1 109 ? 1.690 2.234 -15.217 1.00 94.12 109 VAL A O 1
ATOM 841 N N . PHE A 1 110 ? 0.324 2.719 -13.505 1.00 93.31 110 PHE A N 1
ATOM 842 C CA . PHE A 1 110 ? 0.772 4.112 -13.399 1.00 93.31 110 PHE A CA 1
ATOM 843 C C . PHE A 1 110 ? 2.271 4.244 -13.100 1.00 93.31 110 PHE A C 1
ATOM 845 O O . PHE A 1 110 ? 2.916 5.120 -13.671 1.00 93.31 110 PHE A O 1
ATOM 852 N N . ALA A 1 111 ? 2.846 3.372 -12.268 1.00 93.31 111 ALA A N 1
ATOM 853 C CA . ALA A 1 111 ? 4.287 3.353 -12.008 1.00 93.31 111 ALA A CA 1
ATOM 854 C C . ALA A 1 111 ? 5.092 3.152 -13.299 1.00 93.31 111 ALA A C 1
ATOM 856 O O . ALA A 1 111 ? 6.059 3.870 -13.548 1.00 93.31 111 ALA A O 1
ATOM 857 N N . GLY A 1 112 ? 4.661 2.209 -14.143 1.00 91.50 112 GLY A N 1
ATOM 858 C CA . GLY A 1 112 ? 5.294 1.934 -15.433 1.00 91.50 112 GLY A CA 1
ATOM 859 C C . GLY A 1 112 ? 5.189 3.105 -16.403 1.00 91.50 112 GLY A C 1
ATOM 860 O O . GLY A 1 112 ? 6.175 3.436 -17.060 1.00 91.50 112 GLY A O 1
ATOM 861 N N . VAL A 1 113 ? 4.030 3.775 -16.442 1.00 90.50 113 VAL A N 1
ATOM 862 C CA . VAL A 1 113 ? 3.819 4.996 -17.239 1.00 90.50 113 VAL A CA 1
ATOM 863 C C . VAL A 1 113 ? 4.757 6.113 -16.778 1.00 90.50 113 VAL A C 1
ATOM 865 O O . VAL A 1 113 ? 5.461 6.699 -17.598 1.00 90.50 113 VAL A O 1
ATOM 868 N N . ILE A 1 114 ? 4.818 6.379 -15.468 1.00 89.50 114 ILE A N 1
ATOM 869 C CA . ILE A 1 114 ? 5.679 7.424 -14.887 1.00 89.50 114 ILE A CA 1
ATOM 870 C C . ILE A 1 114 ? 7.161 7.127 -15.151 1.00 89.50 114 ILE A C 1
ATOM 872 O O . ILE A 1 114 ? 7.932 8.043 -15.425 1.00 89.50 114 ILE A O 1
ATOM 876 N N . ALA A 1 115 ? 7.558 5.854 -15.148 1.00 88.19 115 ALA A N 1
ATOM 877 C CA . ALA A 1 115 ? 8.923 5.416 -15.427 1.00 88.19 115 ALA A CA 1
ATOM 878 C C . ALA A 1 115 ? 9.317 5.417 -16.923 1.00 88.19 115 ALA A C 1
ATOM 880 O O . ALA A 1 115 ? 10.322 4.802 -17.297 1.00 88.19 115 ALA A O 1
ATOM 881 N N . GLY A 1 116 ? 8.550 6.092 -17.785 1.00 85.06 116 GLY A N 1
ATOM 882 C CA . GLY A 1 116 ? 8.827 6.179 -19.221 1.00 85.06 116 GLY A CA 1
ATOM 883 C C . GLY A 1 116 ? 8.341 4.956 -19.994 1.00 85.06 116 GLY A C 1
ATOM 884 O O . GLY A 1 116 ? 9.035 4.458 -20.878 1.00 85.06 116 GLY A O 1
ATOM 885 N N . SER A 1 117 ? 7.160 4.465 -19.635 1.00 81.62 117 SER A N 1
ATOM 886 C CA . SER A 1 117 ? 6.496 3.331 -20.264 1.00 81.62 117 SER A CA 1
ATOM 887 C C . SER A 1 117 ? 7.277 2.011 -20.193 1.00 81.62 117 SER A C 1
ATOM 889 O O . SER A 1 117 ? 7.409 1.283 -21.178 1.00 81.62 117 SER A O 1
ATOM 891 N N . LYS A 1 118 ? 7.748 1.658 -18.989 1.00 84.88 118 LYS A N 1
ATOM 892 C CA . LYS A 1 118 ? 8.464 0.399 -18.718 1.00 84.88 118 LYS A CA 1
ATOM 893 C C . LYS A 1 118 ? 7.616 -0.577 -17.907 1.00 84.88 118 LYS A C 1
ATOM 895 O O . LYS A 1 118 ? 7.318 -0.320 -16.741 1.00 84.88 118 LYS A O 1
ATOM 900 N N . LEU A 1 119 ? 7.293 -1.729 -18.498 1.00 86.94 119 LEU A N 1
ATOM 901 C CA . LEU A 1 119 ? 6.526 -2.786 -17.822 1.00 86.94 119 LEU A CA 1
ATOM 902 C C . LEU A 1 119 ? 7.272 -3.392 -16.627 1.00 86.94 119 LEU A C 1
ATOM 904 O O . LEU A 1 119 ? 6.628 -3.780 -15.656 1.00 86.94 119 LEU A O 1
ATOM 908 N N . ASP A 1 120 ? 8.607 -3.399 -16.646 1.00 90.06 120 ASP A N 1
ATOM 909 C CA . ASP A 1 120 ? 9.417 -3.921 -15.538 1.00 90.06 120 ASP A CA 1
ATOM 910 C C . ASP A 1 120 ? 9.098 -3.216 -14.216 1.00 90.06 120 ASP A C 1
ATOM 912 O O . ASP A 1 120 ? 8.926 -3.852 -13.177 1.00 90.06 120 ASP A O 1
ATOM 916 N N . VAL A 1 121 ? 8.934 -1.892 -14.269 1.00 91.56 121 VAL A N 1
ATOM 917 C CA . VAL A 1 121 ? 8.600 -1.083 -13.092 1.00 91.56 121 VAL A CA 1
ATOM 918 C C . VAL A 1 121 ? 7.178 -1.374 -12.618 1.00 91.56 121 VAL A C 1
ATOM 920 O O . VAL A 1 121 ? 6.939 -1.407 -11.411 1.00 91.56 121 VAL A O 1
ATOM 923 N N . SER A 1 122 ? 6.242 -1.645 -13.533 1.00 93.25 122 SER A N 1
ATOM 924 C CA . SER A 1 122 ? 4.889 -2.077 -13.167 1.00 93.25 122 SER A CA 1
ATOM 925 C C . SER A 1 122 ? 4.894 -3.409 -12.427 1.00 93.25 122 SER A C 1
ATOM 927 O O . SER A 1 122 ? 4.264 -3.516 -11.379 1.00 93.25 122 SER A O 1
ATOM 929 N N . VAL A 1 123 ? 5.631 -4.407 -12.919 1.00 94.06 123 VAL A N 1
ATOM 930 C CA . VAL A 1 123 ? 5.711 -5.729 -12.276 1.00 94.06 123 VAL A CA 1
ATOM 931 C C . VAL A 1 123 ? 6.296 -5.613 -10.869 1.00 94.06 123 VAL A C 1
ATOM 933 O O . VAL A 1 123 ? 5.699 -6.109 -9.913 1.00 94.06 123 VAL A O 1
ATOM 936 N N . VAL A 1 124 ? 7.407 -4.886 -10.724 1.00 94.69 124 VAL A N 1
ATOM 937 C CA . VAL A 1 124 ? 8.049 -4.645 -9.423 1.00 94.69 124 VAL A CA 1
ATOM 938 C C . VAL A 1 124 ? 7.110 -3.903 -8.470 1.00 94.69 124 VAL A C 1
ATOM 940 O O . VAL A 1 124 ? 6.941 -4.316 -7.323 1.00 94.69 124 VAL A O 1
ATOM 943 N N . SER A 1 125 ? 6.446 -2.843 -8.943 1.00 95.31 125 SER A N 1
ATOM 944 C CA . SER A 1 125 ? 5.510 -2.058 -8.128 1.00 95.31 125 SER A CA 1
ATOM 945 C C . SER A 1 125 ? 4.316 -2.892 -7.673 1.00 95.31 125 SER A C 1
ATOM 947 O O . SER A 1 125 ? 3.867 -2.754 -6.535 1.00 95.31 125 SER A O 1
ATOM 949 N N . PHE A 1 126 ? 3.808 -3.774 -8.536 1.00 96.69 126 PHE A N 1
ATOM 950 C CA . PHE A 1 126 ? 2.712 -4.676 -8.201 1.00 96.69 126 PHE A CA 1
ATOM 951 C C . PHE A 1 126 ? 3.135 -5.700 -7.146 1.00 96.69 126 PHE A C 1
ATOM 953 O O . PHE A 1 126 ? 2.451 -5.847 -6.134 1.00 96.69 126 PHE A O 1
ATOM 960 N N . ALA A 1 127 ? 4.292 -6.344 -7.329 1.00 96.50 127 ALA A N 1
ATOM 961 C CA . ALA A 1 127 ? 4.836 -7.309 -6.375 1.00 96.50 127 ALA A CA 1
ATOM 962 C C . ALA A 1 127 ? 5.079 -6.676 -4.994 1.00 96.50 127 ALA A C 1
ATOM 964 O O . ALA A 1 127 ? 4.636 -7.215 -3.977 1.00 96.50 127 ALA A O 1
ATOM 965 N N . GLY A 1 128 ? 5.707 -5.495 -4.958 1.00 95.94 128 GLY A N 1
ATOM 966 C CA . GLY A 1 128 ? 5.914 -4.736 -3.725 1.00 95.94 128 GLY A CA 1
ATOM 967 C C . GLY A 1 128 ? 4.594 -4.330 -3.063 1.00 95.94 128 GLY A C 1
ATOM 968 O O . GLY A 1 128 ? 4.436 -4.479 -1.853 1.00 95.94 128 GLY A O 1
ATOM 969 N N . SER A 1 129 ? 3.609 -3.881 -3.846 1.00 96.88 129 SER A N 1
ATOM 970 C CA . SER A 1 129 ? 2.284 -3.516 -3.328 1.00 96.88 129 SER A CA 1
ATOM 971 C C . SER A 1 129 ? 1.550 -4.710 -2.721 1.00 96.88 129 SER A C 1
ATOM 973 O O . SER A 1 129 ? 0.993 -4.576 -1.636 1.00 96.88 129 SER A O 1
ATOM 975 N N . LEU A 1 130 ? 1.578 -5.882 -3.366 1.00 97.19 130 LEU A N 1
ATOM 976 C CA . LEU A 1 130 ? 0.976 -7.102 -2.821 1.00 97.19 130 LEU A CA 1
ATOM 977 C C . LEU A 1 130 ? 1.627 -7.507 -1.496 1.00 97.19 130 LEU A C 1
ATOM 979 O O . LEU A 1 130 ? 0.914 -7.755 -0.525 1.00 97.19 130 LEU A O 1
ATOM 983 N N . ALA A 1 131 ? 2.962 -7.524 -1.435 1.00 96.44 131 ALA A N 1
ATOM 984 C CA . ALA A 1 131 ? 3.690 -7.827 -0.203 1.00 96.44 131 ALA A CA 1
ATOM 985 C C . ALA A 1 131 ? 3.287 -6.878 0.939 1.00 96.44 131 ALA A C 1
ATOM 987 O O . ALA A 1 131 ? 3.011 -7.321 2.054 1.00 96.44 131 ALA A O 1
ATOM 988 N N . GLY A 1 132 ? 3.176 -5.581 0.635 1.00 95.56 132 GLY A N 1
ATOM 989 C CA . GLY A 1 132 ? 2.708 -4.568 1.575 1.00 95.56 132 GLY A CA 1
ATOM 990 C C . GLY A 1 132 ? 1.276 -4.804 2.036 1.00 95.56 132 GLY A C 1
ATOM 991 O O . GLY A 1 132 ? 1.034 -4.826 3.240 1.00 95.56 132 GLY A O 1
ATOM 992 N N . ILE A 1 133 ? 0.342 -5.022 1.101 1.00 96.75 133 ILE A N 1
ATOM 993 C CA . ILE A 1 133 ? -1.075 -5.282 1.396 1.00 96.75 133 ILE A CA 1
ATOM 994 C C . ILE A 1 133 ? -1.204 -6.455 2.359 1.00 96.75 133 ILE A C 1
ATOM 996 O O . ILE A 1 133 ? -1.826 -6.300 3.404 1.00 96.75 133 ILE A O 1
ATOM 1000 N N . TYR A 1 134 ? -0.609 -7.607 2.039 1.00 94.25 134 TYR A N 1
ATOM 1001 C CA . TYR A 1 134 ? -0.759 -8.802 2.868 1.00 94.25 134 TYR A CA 1
ATOM 1002 C C . TYR A 1 134 ? -0.199 -8.616 4.275 1.00 94.25 134 TYR A C 1
ATOM 1004 O O . TYR A 1 134 ? -0.765 -9.150 5.226 1.00 94.25 134 TYR A O 1
ATOM 1012 N N . PHE A 1 135 ? 0.868 -7.832 4.426 1.00 93.31 135 PHE A N 1
ATOM 1013 C CA . PHE A 1 135 ? 1.454 -7.590 5.736 1.00 93.31 135 PHE A CA 1
ATOM 1014 C C . PHE A 1 135 ? 0.668 -6.581 6.582 1.00 93.31 135 PHE A C 1
ATOM 1016 O O . PHE A 1 135 ? 0.661 -6.685 7.808 1.00 93.31 135 PHE A O 1
ATOM 1023 N N . VAL A 1 136 ? -0.008 -5.605 5.963 1.00 93.56 136 VAL A N 1
ATOM 1024 C CA . VAL A 1 136 ? -0.800 -4.616 6.717 1.00 93.56 136 VAL A CA 1
ATOM 1025 C C . VAL A 1 136 ? -2.181 -5.120 7.136 1.00 93.56 136 VAL A C 1
ATOM 1027 O O . VAL A 1 136 ? -2.853 -4.458 7.929 1.00 93.56 136 VAL A O 1
ATOM 1030 N N . ILE A 1 137 ? -2.606 -6.299 6.667 1.00 88.75 137 ILE A N 1
ATOM 1031 C CA . ILE A 1 137 ? -3.851 -6.929 7.122 1.00 88.75 137 ILE A CA 1
ATOM 1032 C C . ILE A 1 137 ? -3.775 -7.150 8.636 1.00 88.75 137 ILE A C 1
ATOM 1034 O O . ILE A 1 137 ? -2.917 -7.868 9.142 1.00 88.75 137 ILE A O 1
ATOM 1038 N N . GLY A 1 138 ? -4.698 -6.530 9.374 1.00 81.00 138 GLY A N 1
ATOM 1039 C CA . GLY A 1 138 ? -4.764 -6.676 10.829 1.00 81.00 138 GLY A CA 1
ATOM 1040 C C . GLY A 1 138 ? -3.661 -5.937 11.593 1.00 81.00 138 GLY A C 1
ATOM 1041 O O . GLY A 1 138 ? -3.464 -6.217 12.777 1.00 81.00 138 GLY A O 1
ATOM 1042 N N . VAL A 1 139 ? -2.963 -4.985 10.960 1.00 88.44 139 VAL A N 1
ATOM 1043 C CA . VAL A 1 139 ? -1.991 -4.125 11.647 1.00 88.44 139 VAL A CA 1
ATOM 1044 C C . VAL A 1 139 ? -2.640 -3.401 12.820 1.00 88.44 139 VAL A C 1
ATOM 1046 O O . VAL A 1 139 ? -3.741 -2.874 12.723 1.00 88.44 139 VAL A O 1
ATOM 1049 N N . ARG A 1 140 ? -1.919 -3.383 13.938 1.00 85.88 140 ARG A N 1
ATOM 1050 C CA . ARG A 1 140 ? -2.368 -2.885 15.240 1.00 85.88 140 ARG A CA 1
ATOM 1051 C C . ARG A 1 140 ? -1.430 -1.820 15.811 1.00 85.88 140 ARG A C 1
ATOM 1053 O O . ARG A 1 140 ? -1.837 -0.997 16.618 1.00 85.88 140 ARG A O 1
ATOM 1060 N N . ARG A 1 141 ? -0.158 -1.823 15.403 1.00 85.56 141 ARG A N 1
ATOM 1061 C CA . ARG A 1 141 ? 0.871 -0.896 15.898 1.00 85.56 141 ARG A CA 1
ATOM 1062 C C . ARG A 1 141 ? 1.585 -0.204 14.748 1.00 85.56 141 ARG A C 1
ATOM 1064 O O . ARG A 1 141 ? 1.887 -0.833 13.737 1.00 85.56 141 ARG A O 1
ATOM 1071 N N . ARG A 1 142 ? 1.979 1.055 14.954 1.00 85.38 142 ARG A N 1
ATOM 1072 C CA . ARG A 1 142 ? 2.772 1.825 13.977 1.00 85.38 142 ARG A CA 1
ATOM 1073 C C . ARG A 1 142 ? 4.117 1.170 13.647 1.00 85.38 142 ARG A C 1
ATOM 1075 O O . ARG A 1 142 ? 4.555 1.219 12.506 1.00 85.38 142 ARG A O 1
ATOM 1082 N N . SER A 1 143 ? 4.739 0.471 14.600 1.00 88.31 143 SER A N 1
ATOM 1083 C CA . SER A 1 143 ? 5.968 -0.299 14.344 1.00 88.31 143 SER A CA 1
ATOM 1084 C C . SER A 1 143 ? 5.780 -1.407 13.301 1.00 88.31 143 SER A C 1
ATOM 1086 O O . SER A 1 143 ? 6.714 -1.725 12.567 1.00 88.31 143 SER A O 1
ATOM 1088 N N . GLN A 1 144 ? 4.570 -1.962 13.175 1.00 90.56 144 GLN A N 1
ATOM 1089 C CA . GLN A 1 144 ? 4.261 -2.938 12.133 1.00 90.56 144 GLN A CA 1
ATOM 1090 C C . GLN A 1 144 ? 4.157 -2.277 10.752 1.00 90.56 144 GLN A C 1
ATOM 1092 O O . GLN A 1 144 ? 4.496 -2.920 9.770 1.00 90.56 144 GLN A O 1
ATOM 1097 N N . LEU A 1 145 ? 3.788 -0.994 10.650 1.00 91.94 145 LEU A N 1
ATOM 1098 C CA . LEU A 1 145 ? 3.834 -0.264 9.373 1.00 91.94 145 LEU A CA 1
ATOM 1099 C C . LEU A 1 145 ? 5.272 -0.127 8.856 1.00 91.94 145 LEU A C 1
ATOM 1101 O O . LEU A 1 145 ? 5.523 -0.303 7.667 1.00 91.94 145 LEU A O 1
ATOM 1105 N N . ILE A 1 146 ? 6.228 0.119 9.757 1.00 92.50 146 ILE A N 1
ATOM 1106 C CA . ILE A 1 146 ? 7.657 0.177 9.414 1.00 92.50 146 ILE A CA 1
ATOM 1107 C C . ILE A 1 146 ? 8.140 -1.190 8.916 1.00 92.50 146 ILE A C 1
ATOM 1109 O O . ILE A 1 146 ? 8.801 -1.277 7.882 1.00 92.50 146 ILE A O 1
ATOM 1113 N N . MET A 1 147 ? 7.755 -2.267 9.608 1.00 92.69 147 MET A N 1
ATOM 1114 C CA . MET A 1 147 ? 8.079 -3.632 9.183 1.00 92.69 147 MET A CA 1
ATOM 1115 C C . MET A 1 147 ? 7.435 -3.986 7.832 1.00 92.69 147 MET A C 1
ATOM 1117 O O . MET A 1 147 ? 8.053 -4.658 7.009 1.00 92.69 147 MET A O 1
ATOM 1121 N N . ALA A 1 148 ? 6.232 -3.471 7.564 1.00 93.50 148 ALA A N 1
ATOM 1122 C CA . ALA A 1 148 ? 5.575 -3.614 6.272 1.00 93.50 148 ALA A CA 1
ATOM 1123 C C . ALA A 1 148 ? 6.412 -2.984 5.152 1.00 93.50 148 ALA A C 1
ATOM 1125 O O . ALA A 1 148 ? 6.655 -3.628 4.138 1.00 93.50 148 ALA A O 1
ATOM 1126 N N . GLY A 1 149 ? 6.918 -1.762 5.353 1.00 93.94 149 GLY A N 1
ATOM 1127 C CA . GLY A 1 149 ? 7.796 -1.101 4.382 1.00 93.94 149 GLY A CA 1
ATOM 1128 C C . GLY A 1 149 ? 9.106 -1.844 4.144 1.00 93.94 149 GLY A C 1
ATOM 1129 O O . GLY A 1 149 ? 9.562 -1.932 3.007 1.00 93.94 149 GLY A O 1
ATOM 1130 N N . PHE A 1 150 ? 9.685 -2.437 5.190 1.00 95.56 150 PHE A N 1
ATOM 1131 C CA . PHE A 1 150 ? 10.864 -3.292 5.051 1.00 95.56 150 PHE A CA 1
ATOM 1132 C C . PHE A 1 150 ? 10.579 -4.513 4.160 1.00 95.56 150 PHE A C 1
ATOM 1134 O O . PHE A 1 150 ? 11.359 -4.813 3.257 1.00 95.56 150 PHE A O 1
ATOM 1141 N N . LEU A 1 151 ? 9.439 -5.184 4.354 1.00 94.94 151 LEU A N 1
ATOM 1142 C CA . LEU A 1 151 ? 9.036 -6.331 3.534 1.00 94.94 151 LEU A CA 1
ATOM 1143 C C . LEU A 1 151 ? 8.686 -5.948 2.098 1.00 94.94 151 LEU A C 1
ATOM 1145 O O . LEU A 1 151 ? 9.062 -6.666 1.175 1.00 94.94 151 LEU A O 1
ATOM 1149 N N . VAL A 1 152 ? 8.024 -4.808 1.897 1.00 96.81 152 VAL A N 1
ATOM 1150 C CA . VAL A 1 152 ? 7.827 -4.217 0.566 1.00 96.81 152 VAL A CA 1
ATOM 1151 C C . VAL A 1 152 ? 9.180 -3.994 -0.101 1.00 96.81 152 VAL A C 1
ATOM 1153 O O . VAL A 1 152 ? 9.367 -4.384 -1.249 1.00 96.81 152 VAL A O 1
ATOM 1156 N N . GLY A 1 153 ? 10.138 -3.417 0.628 1.00 95.88 153 GLY A N 1
ATOM 1157 C CA . GLY A 1 153 ? 11.489 -3.185 0.136 1.00 95.88 153 GLY A CA 1
ATOM 1158 C C . GLY A 1 153 ? 12.188 -4.482 -0.264 1.00 95.88 153 GLY A C 1
ATOM 1159 O O . GLY A 1 153 ? 12.763 -4.550 -1.346 1.00 95.88 153 GLY A O 1
ATOM 1160 N N . LEU A 1 154 ? 12.108 -5.529 0.563 1.00 96.25 154 LEU A N 1
ATOM 1161 C CA . LEU A 1 154 ? 12.670 -6.846 0.245 1.00 96.25 154 LEU A CA 1
ATOM 1162 C C . LEU A 1 154 ? 11.998 -7.492 -0.972 1.00 96.25 154 LEU A C 1
ATOM 1164 O O . LEU A 1 154 ? 12.689 -8.024 -1.839 1.00 96.25 154 LEU A O 1
ATOM 1168 N N . ALA A 1 155 ? 10.669 -7.429 -1.064 1.00 96.19 155 ALA A N 1
ATOM 1169 C CA . ALA A 1 155 ? 9.927 -7.963 -2.201 1.00 96.19 155 ALA A CA 1
ATOM 1170 C C . ALA A 1 155 ? 10.311 -7.243 -3.501 1.00 96.19 155 ALA A C 1
ATOM 1172 O O . ALA A 1 155 ? 10.609 -7.897 -4.501 1.00 96.19 155 ALA A O 1
ATOM 1173 N N . SER A 1 156 ? 10.384 -5.909 -3.469 1.00 95.25 156 SER A N 1
ATOM 1174 C CA . SER A 1 156 ? 10.851 -5.098 -4.594 1.00 95.25 156 SER A CA 1
ATOM 1175 C C . SER A 1 156 ? 12.301 -5.424 -4.957 1.00 95.25 156 SER A C 1
ATOM 1177 O O . SER A 1 156 ? 12.592 -5.628 -6.129 1.00 95.25 156 SER A O 1
ATOM 1179 N N . PHE A 1 157 ? 13.199 -5.546 -3.975 1.00 94.38 157 PHE A N 1
ATOM 1180 C CA . PHE A 1 157 ? 14.608 -5.895 -4.185 1.00 94.38 157 PHE A CA 1
ATOM 1181 C C . PHE A 1 157 ? 14.763 -7.233 -4.922 1.00 94.38 157 PHE A C 1
ATOM 1183 O O . PHE A 1 157 ? 15.437 -7.305 -5.949 1.00 94.38 157 PHE A O 1
ATOM 1190 N N . ILE A 1 158 ? 14.090 -8.284 -4.442 1.00 94.31 158 ILE A N 1
ATOM 1191 C CA . ILE A 1 158 ? 14.128 -9.619 -5.058 1.00 94.31 158 ILE A CA 1
ATOM 1192 C C . ILE A 1 158 ? 13.515 -9.584 -6.463 1.00 94.31 158 ILE A C 1
ATOM 1194 O O . ILE A 1 158 ? 14.071 -10.166 -7.396 1.00 94.31 158 ILE A O 1
ATOM 1198 N N . CYS A 1 159 ? 12.389 -8.884 -6.632 1.00 94.06 159 CYS A N 1
ATOM 1199 C CA . CYS A 1 159 ? 11.713 -8.777 -7.921 1.00 94.06 159 CYS A CA 1
ATOM 1200 C C . CYS A 1 159 ? 12.580 -8.049 -8.958 1.00 94.06 159 CYS A C 1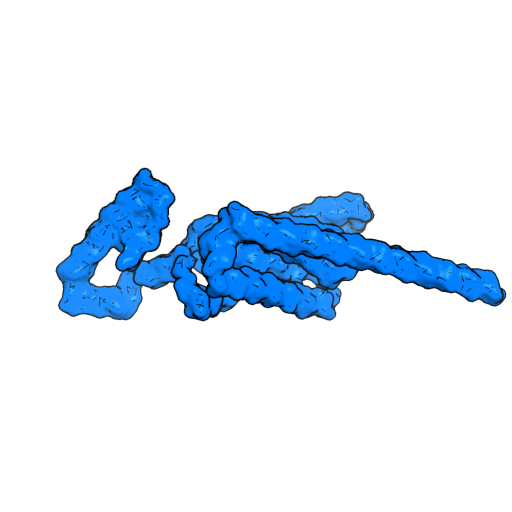
ATOM 1202 O O . CYS A 1 159 ? 12.684 -8.515 -10.090 1.00 94.06 159 CYS A O 1
ATOM 1204 N N . ILE A 1 160 ? 13.267 -6.972 -8.566 1.00 93.00 160 ILE A N 1
ATOM 1205 C CA . ILE A 1 160 ? 14.187 -6.239 -9.446 1.00 93.00 160 ILE A CA 1
ATOM 1206 C C . ILE A 1 160 ? 15.345 -7.131 -9.877 1.00 93.00 160 ILE A C 1
ATOM 1208 O O . ILE A 1 160 ? 15.625 -7.200 -11.067 1.00 93.00 160 ILE A O 1
ATOM 1212 N N . ILE A 1 161 ? 15.971 -7.873 -8.956 1.00 91.56 161 ILE A N 1
ATOM 1213 C CA . ILE A 1 161 ? 17.029 -8.829 -9.324 1.00 91.56 161 ILE A CA 1
ATOM 1214 C C . ILE A 1 161 ? 16.508 -9.830 -10.361 1.00 91.56 161 ILE A C 1
ATOM 1216 O O . ILE A 1 161 ? 17.174 -10.070 -11.366 1.00 91.56 161 ILE A O 1
ATOM 1220 N N . GLY A 1 162 ? 15.311 -10.385 -10.150 1.00 90.38 162 GLY A N 1
ATOM 1221 C CA . GLY A 1 162 ? 14.685 -11.305 -11.100 1.00 90.38 162 GLY A CA 1
ATOM 1222 C C . GLY A 1 162 ? 14.473 -10.682 -12.484 1.00 90.38 162 GLY A C 1
ATOM 1223 O O . GLY A 1 162 ? 14.850 -11.283 -13.490 1.00 90.38 162 GLY A O 1
ATOM 1224 N N . MET A 1 163 ? 13.924 -9.466 -12.539 1.00 89.75 163 MET A N 1
ATOM 1225 C CA . MET A 1 163 ? 13.674 -8.744 -13.793 1.00 89.75 163 MET A CA 1
ATOM 1226 C C . MET A 1 163 ? 14.969 -8.380 -14.528 1.00 89.75 163 MET A C 1
ATOM 1228 O O . MET A 1 163 ? 15.082 -8.587 -15.734 1.00 89.75 163 MET A O 1
ATOM 1232 N N . GLU A 1 164 ? 15.976 -7.883 -13.816 1.00 87.88 164 GLU A N 1
ATOM 1233 C CA . GLU A 1 164 ? 17.254 -7.488 -14.415 1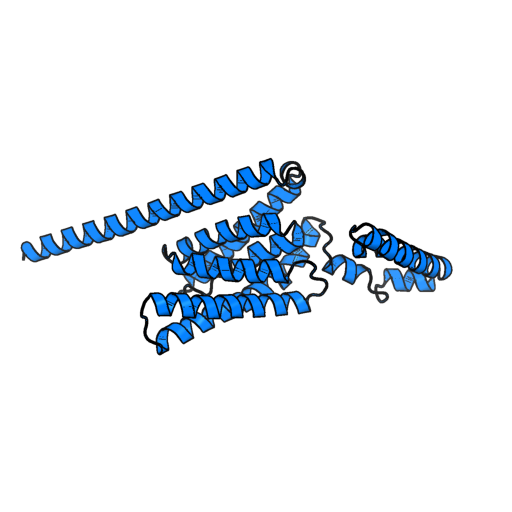.00 87.88 164 GLU A CA 1
ATOM 1234 C C . GLU A 1 164 ? 18.057 -8.700 -14.918 1.00 87.88 164 GLU A C 1
ATOM 1236 O O . GLU A 1 164 ? 18.734 -8.621 -15.949 1.00 87.88 164 GLU A O 1
ATOM 1241 N N . LEU A 1 165 ? 17.926 -9.857 -14.256 1.00 86.44 165 LEU A N 1
ATOM 1242 C CA . LEU A 1 165 ? 18.531 -11.108 -14.712 1.00 86.44 165 LEU A CA 1
ATOM 1243 C C . LEU A 1 165 ? 17.871 -11.624 -16.002 1.00 86.44 165 LEU A C 1
ATOM 1245 O O . LEU A 1 165 ? 18.575 -12.068 -16.912 1.00 86.44 165 LEU A O 1
ATOM 1249 N N . LEU A 1 166 ? 16.542 -11.502 -16.128 1.00 86.62 166 LEU A N 1
ATOM 1250 C CA . LEU A 1 166 ? 15.819 -11.797 -17.375 1.00 86.62 166 LEU A CA 1
ATOM 1251 C C . LEU A 1 166 ? 16.269 -10.882 -18.523 1.00 86.62 166 LEU A C 1
ATOM 1253 O O . LEU A 1 166 ? 16.436 -11.342 -19.654 1.00 86.62 166 LEU A O 1
ATOM 1257 N N . ASN A 1 167 ? 16.546 -9.615 -18.213 1.00 84.12 167 ASN A N 1
ATOM 1258 C CA . ASN A 1 167 ? 17.032 -8.615 -19.162 1.00 84.12 167 ASN A CA 1
ATOM 1259 C C . ASN A 1 167 ? 18.540 -8.725 -19.474 1.00 84.12 167 ASN A C 1
ATOM 1261 O O . ASN A 1 167 ? 19.054 -7.950 -20.281 1.00 84.12 167 ASN A O 1
ATOM 1265 N N . ARG A 1 168 ? 19.251 -9.705 -18.889 1.00 80.88 168 ARG A N 1
ATOM 1266 C CA . ARG A 1 168 ? 20.693 -9.966 -19.088 1.00 80.88 168 ARG A CA 1
ATOM 1267 C C . ARG A 1 168 ? 21.587 -8.761 -18.761 1.00 80.88 168 ARG A C 1
ATOM 1269 O O . ARG A 1 168 ? 22.602 -8.536 -19.422 1.00 80.88 168 ARG A O 1
ATOM 1276 N N . VAL A 1 169 ? 21.215 -7.987 -17.744 1.00 77.62 169 VAL A N 1
ATOM 1277 C CA . VAL A 1 169 ? 21.963 -6.801 -17.305 1.00 77.62 169 VAL A CA 1
ATOM 1278 C C . VAL A 1 169 ? 23.163 -7.197 -16.433 1.00 77.62 169 VAL A C 1
ATOM 1280 O O . VAL A 1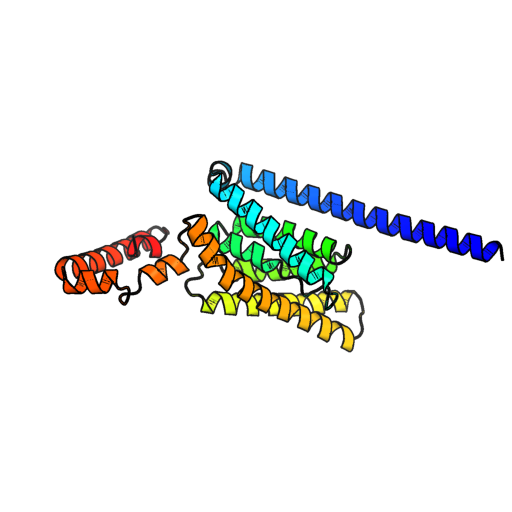 169 ? 23.142 -8.205 -15.727 1.00 77.62 169 VAL A O 1
ATOM 1283 N N . ALA A 1 170 ? 24.243 -6.411 -16.500 1.00 77.00 170 ALA A N 1
ATOM 1284 C CA . ALA A 1 170 ? 25.469 -6.672 -15.748 1.00 77.00 170 ALA A CA 1
ATOM 1285 C C . ALA A 1 170 ? 25.252 -6.609 -14.215 1.00 77.00 170 ALA A C 1
ATOM 1287 O O . ALA A 1 170 ? 24.524 -5.729 -13.742 1.00 77.00 170 ALA A O 1
ATOM 1288 N N . PRO A 1 171 ? 25.948 -7.453 -13.419 1.00 73.44 171 PRO A N 1
ATOM 1289 C CA . PRO A 1 171 ? 25.743 -7.542 -11.970 1.00 73.44 171 PRO A CA 1
ATOM 1290 C C . PRO A 1 171 ? 25.904 -6.260 -11.163 1.00 73.44 171 PRO A C 1
ATOM 1292 O O . PRO A 1 171 ? 25.187 -6.041 -10.191 1.00 73.44 171 PRO A O 1
ATOM 1295 N N . SER A 1 172 ? 26.818 -5.387 -11.572 1.00 70.94 172 SER A N 1
ATOM 1296 C CA . SER A 1 172 ? 27.074 -4.123 -10.883 1.00 70.94 172 SER A CA 1
ATOM 1297 C C . SER A 1 172 ? 25.922 -3.121 -11.000 1.00 70.94 172 SER A C 1
ATOM 1299 O O . SER A 1 172 ? 25.752 -2.291 -10.112 1.00 70.94 172 SER A O 1
ATOM 1301 N N . ILE A 1 173 ? 25.129 -3.195 -12.071 1.00 74.75 173 ILE A N 1
ATOM 1302 C CA . ILE A 1 173 ? 24.067 -2.226 -12.369 1.00 74.75 173 ILE A CA 1
ATOM 1303 C C . ILE A 1 173 ? 22.776 -2.616 -11.644 1.00 74.75 173 ILE A C 1
ATOM 1305 O O . ILE A 1 173 ? 22.134 -1.765 -11.029 1.00 74.75 173 ILE A O 1
ATOM 1309 N N . PHE A 1 174 ? 22.424 -3.906 -11.636 1.00 79.62 174 PHE A N 1
ATOM 1310 C CA . PHE A 1 174 ? 21.159 -4.328 -11.034 1.00 79.62 174 PHE A CA 1
ATOM 1311 C C . PHE A 1 174 ? 21.150 -4.249 -9.504 1.00 79.62 174 PHE A C 1
ATOM 1313 O O . PHE A 1 174 ? 20.084 -4.081 -8.921 1.00 79.62 174 PHE A O 1
ATOM 1320 N N . ILE A 1 175 ? 22.307 -4.346 -8.832 1.00 85.19 175 ILE A N 1
ATOM 1321 C CA . ILE A 1 175 ? 22.375 -4.232 -7.362 1.00 85.19 175 ILE A CA 1
ATOM 1322 C C . ILE A 1 175 ? 21.962 -2.826 -6.921 1.00 85.19 175 ILE A C 1
ATOM 1324 O O . ILE A 1 175 ? 21.201 -2.685 -5.967 1.00 85.19 175 ILE A O 1
ATOM 1328 N N . VAL A 1 176 ? 22.415 -1.795 -7.639 1.00 88.06 176 VAL A N 1
ATOM 1329 C CA . VAL A 1 176 ? 22.063 -0.397 -7.353 1.00 88.06 176 VAL A CA 1
ATOM 1330 C C . VAL A 1 176 ? 20.568 -0.159 -7.578 1.00 88.06 176 VAL A C 1
ATOM 1332 O O . VAL A 1 176 ? 19.902 0.416 -6.717 1.00 88.06 176 VAL A O 1
ATOM 1335 N N . ASP A 1 177 ? 20.021 -0.652 -8.692 1.00 88.00 177 ASP A N 1
ATOM 1336 C CA . ASP A 1 177 ? 18.584 -0.573 -8.984 1.00 88.00 177 ASP A CA 1
ATOM 1337 C C . ASP A 1 177 ? 17.747 -1.306 -7.920 1.00 88.00 177 ASP A C 1
ATOM 1339 O O . ASP A 1 177 ? 16.745 -0.772 -7.436 1.00 88.00 177 ASP A O 1
ATOM 1343 N N . ALA A 1 178 ? 18.192 -2.486 -7.481 1.00 90.56 178 ALA A N 1
ATOM 1344 C CA . ALA A 1 178 ? 17.534 -3.244 -6.423 1.00 90.56 178 ALA A CA 1
ATOM 1345 C C . ALA A 1 178 ? 17.574 -2.497 -5.080 1.00 90.56 178 ALA A C 1
ATOM 1347 O O . ALA A 1 178 ? 16.559 -2.438 -4.382 1.00 90.56 178 ALA A O 1
ATOM 1348 N N . SER A 1 179 ? 18.700 -1.863 -4.729 1.00 92.44 179 SER A N 1
ATOM 1349 C CA . SER A 1 179 ? 18.805 -1.014 -3.534 1.00 92.44 179 SER A CA 1
ATOM 1350 C C . SER A 1 179 ? 17.821 0.156 -3.569 1.00 92.44 179 SER A C 1
ATOM 1352 O O . SER A 1 179 ? 17.179 0.435 -2.55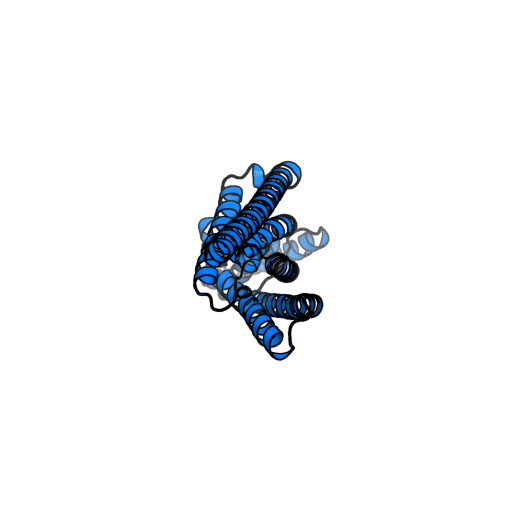7 1.00 92.44 179 SER A O 1
ATOM 1354 N N . TRP A 1 180 ? 17.629 0.803 -4.721 1.00 92.81 180 TRP A N 1
ATOM 1355 C CA . TRP A 1 180 ? 16.610 1.847 -4.861 1.00 92.81 180 TRP A CA 1
ATOM 1356 C C . TRP A 1 180 ? 15.188 1.312 -4.692 1.00 92.81 180 TRP A C 1
ATOM 1358 O O . TRP A 1 180 ? 14.372 1.947 -4.022 1.00 92.81 180 TRP A O 1
ATOM 1368 N N . GLY A 1 181 ? 14.909 0.115 -5.212 1.00 92.50 181 GLY A N 1
ATOM 1369 C CA . GLY A 1 181 ? 13.652 -0.582 -4.946 1.00 92.50 181 GLY A CA 1
ATOM 1370 C C . GLY A 1 181 ? 13.433 -0.872 -3.463 1.00 92.50 181 GLY A C 1
ATOM 1371 O O . GLY A 1 181 ? 12.326 -0.690 -2.960 1.00 92.50 181 GLY A O 1
ATOM 1372 N N . PHE A 1 182 ? 14.481 -1.247 -2.732 1.00 95.19 182 PHE A N 1
ATOM 1373 C CA . PHE A 1 182 ? 14.399 -1.436 -1.285 1.00 95.19 182 PHE A CA 1
ATOM 1374 C C . PHE A 1 182 ? 14.065 -0.127 -0.553 1.00 95.19 182 PHE A C 1
ATOM 1376 O O . PHE A 1 182 ? 13.152 -0.085 0.275 1.00 95.19 182 PHE A O 1
ATOM 1383 N N . VAL A 1 183 ? 14.746 0.966 -0.914 1.00 95.12 183 VAL A N 1
ATOM 1384 C CA . VAL A 1 183 ? 14.486 2.304 -0.359 1.00 95.12 183 VAL A CA 1
ATOM 1385 C C . VAL A 1 183 ? 13.052 2.761 -0.648 1.00 95.12 183 VAL A C 1
ATOM 1387 O O . VAL A 1 183 ? 12.428 3.359 0.228 1.00 95.12 183 VAL A O 1
ATOM 1390 N N . SER A 1 184 ? 12.481 2.423 -1.812 1.00 94.25 184 SER A N 1
ATOM 1391 C CA . SER A 1 184 ? 11.078 2.739 -2.134 1.00 94.25 184 SER A CA 1
ATOM 1392 C C . SER A 1 184 ? 10.091 2.166 -1.105 1.00 94.25 184 SER A C 1
ATOM 1394 O O . SER A 1 184 ? 9.125 2.836 -0.738 1.00 94.25 184 SER A O 1
ATOM 1396 N N . GLY A 1 185 ? 10.362 0.969 -0.570 1.00 94.69 185 GLY A N 1
ATOM 1397 C CA . GLY A 1 185 ? 9.543 0.345 0.471 1.00 94.69 185 GLY A CA 1
ATOM 1398 C C . GLY A 1 185 ? 9.628 1.077 1.810 1.00 94.69 185 GLY A C 1
ATOM 1399 O O . GLY A 1 185 ? 8.612 1.281 2.477 1.00 94.69 185 GLY A O 1
ATOM 1400 N N . ILE A 1 186 ? 10.820 1.557 2.178 1.00 95.06 186 ILE A N 1
ATOM 1401 C CA . ILE A 1 186 ? 11.011 2.388 3.377 1.00 95.06 186 ILE A CA 1
ATOM 1402 C C . ILE A 1 186 ? 10.262 3.715 3.227 1.00 95.06 186 ILE A C 1
ATOM 1404 O O . ILE A 1 186 ? 9.539 4.119 4.139 1.00 95.06 186 ILE A O 1
ATOM 1408 N N . ILE A 1 187 ? 10.388 4.369 2.068 1.00 94.81 187 ILE A N 1
ATOM 1409 C CA . ILE A 1 187 ? 9.652 5.600 1.764 1.00 94.81 187 ILE A CA 1
ATOM 1410 C C . ILE A 1 187 ? 8.148 5.345 1.873 1.00 94.81 187 ILE A C 1
ATOM 1412 O O . ILE A 1 187 ? 7.451 6.130 2.511 1.00 94.81 187 ILE A O 1
ATOM 1416 N N . ALA A 1 188 ? 7.647 4.229 1.337 1.00 95.12 188 ALA A N 1
ATOM 1417 C CA . ALA A 1 188 ? 6.237 3.877 1.446 1.00 95.12 188 ALA A CA 1
ATOM 1418 C C . ALA A 1 188 ? 5.772 3.766 2.910 1.00 95.12 188 ALA A C 1
ATOM 1420 O O . ALA A 1 188 ? 4.737 4.332 3.261 1.00 95.12 188 ALA A O 1
ATOM 1421 N N . ALA A 1 189 ? 6.546 3.127 3.794 1.00 94.69 189 ALA A N 1
ATOM 1422 C CA . ALA A 1 189 ? 6.213 3.073 5.222 1.00 94.69 189 ALA A CA 1
ATOM 1423 C C . ALA A 1 189 ? 6.198 4.452 5.895 1.00 94.69 189 ALA A C 1
ATOM 1425 O O . ALA A 1 189 ? 5.305 4.725 6.702 1.00 94.69 189 ALA A O 1
ATOM 1426 N N . ILE A 1 190 ? 7.151 5.327 5.564 1.00 95.00 190 ILE A N 1
ATOM 1427 C CA . ILE A 1 190 ? 7.188 6.704 6.080 1.00 95.00 190 ILE A CA 1
ATOM 1428 C C . ILE A 1 190 ? 5.934 7.460 5.629 1.00 95.00 190 ILE A C 1
ATOM 1430 O O . ILE A 1 190 ? 5.232 8.044 6.453 1.00 95.00 190 ILE A O 1
ATOM 1434 N N . VAL A 1 191 ? 5.617 7.386 4.335 1.00 95.19 191 VAL A N 1
ATOM 1435 C CA . VAL A 1 191 ? 4.444 8.017 3.716 1.00 95.19 191 VAL A CA 1
ATOM 1436 C C . VAL A 1 191 ? 3.155 7.564 4.406 1.00 95.19 191 VAL A C 1
ATOM 1438 O O . VAL A 1 191 ? 2.366 8.406 4.830 1.00 95.19 191 VAL A O 1
ATOM 1441 N N . ILE A 1 192 ? 2.963 6.256 4.605 1.00 94.69 192 ILE A N 1
ATOM 1442 C CA . ILE A 1 192 ? 1.781 5.723 5.302 1.00 94.69 192 ILE A CA 1
ATOM 1443 C C . ILE A 1 192 ? 1.729 6.223 6.745 1.00 94.69 192 ILE A C 1
ATOM 1445 O O . ILE A 1 192 ? 0.684 6.683 7.190 1.00 94.69 192 ILE A O 1
ATOM 1449 N N . THR A 1 193 ? 2.846 6.168 7.474 1.00 92.75 193 THR A N 1
ATOM 1450 C CA . THR A 1 193 ? 2.897 6.564 8.892 1.00 92.75 193 THR A CA 1
ATOM 1451 C C . THR A 1 193 ? 2.491 8.027 9.096 1.00 92.75 193 THR A C 1
ATOM 1453 O O . THR A 1 193 ? 1.881 8.359 10.113 1.00 92.75 193 THR A O 1
ATOM 1456 N N . ILE A 1 194 ? 2.808 8.892 8.129 1.00 94.00 194 ILE A N 1
ATOM 1457 C CA . ILE A 1 194 ? 2.467 10.317 8.155 1.00 94.00 194 ILE A CA 1
ATOM 1458 C C . ILE A 1 194 ? 1.015 10.554 7.718 1.00 94.00 194 ILE A C 1
ATOM 1460 O O . ILE A 1 194 ? 0.289 11.299 8.371 1.00 94.00 194 ILE A O 1
ATOM 1464 N N . ILE A 1 195 ? 0.584 9.939 6.614 1.00 94.31 195 ILE A N 1
ATOM 1465 C CA . ILE A 1 195 ? -0.697 10.256 5.964 1.00 94.31 195 ILE A CA 1
ATOM 1466 C C . ILE A 1 195 ? -1.877 9.549 6.632 1.00 94.31 195 ILE A C 1
ATOM 1468 O O . ILE A 1 195 ? -2.965 10.120 6.705 1.00 94.31 195 ILE A O 1
ATOM 1472 N N . LEU A 1 196 ? -1.679 8.328 7.135 1.00 93.69 196 LEU A N 1
ATOM 1473 C CA . LEU A 1 196 ? -2.739 7.521 7.736 1.00 93.69 196 LEU A CA 1
ATOM 1474 C C . LEU A 1 196 ? -3.543 8.272 8.818 1.00 93.69 196 LEU A C 1
ATOM 1476 O O . LEU A 1 196 ? -4.756 8.367 8.642 1.00 93.69 196 LEU A O 1
ATOM 1480 N N . PRO A 1 197 ? -2.939 8.880 9.863 1.00 91.25 197 PRO A N 1
ATOM 1481 C CA . PRO A 1 197 ? -3.713 9.578 10.898 1.00 91.25 197 PRO A CA 1
ATOM 1482 C C . PRO A 1 197 ? -4.501 10.781 10.355 1.00 91.25 197 PRO A C 1
ATOM 1484 O O . PRO A 1 197 ? -5.576 11.102 10.857 1.00 91.25 197 PRO A O 1
ATOM 1487 N N . VAL A 1 198 ? -3.995 11.444 9.309 1.00 94.25 198 VAL A N 1
ATOM 1488 C CA . VAL A 1 198 ? -4.695 12.563 8.661 1.00 94.25 198 VAL A CA 1
ATOM 1489 C C . VAL A 1 198 ? -5.946 12.058 7.943 1.00 94.25 198 VAL A C 1
ATOM 1491 O O . VAL A 1 198 ? -7.014 12.655 8.072 1.00 94.25 198 VAL A O 1
ATOM 1494 N N . LEU A 1 199 ? -5.838 10.938 7.224 1.00 93.88 199 LEU A N 1
ATOM 1495 C CA . LEU A 1 199 ? -6.983 10.324 6.553 1.00 93.88 199 LEU A CA 1
ATOM 1496 C C . LEU A 1 199 ? -7.997 9.759 7.554 1.00 93.88 199 LEU A C 1
ATOM 1498 O O . LEU A 1 199 ? -9.194 9.965 7.369 1.00 93.88 199 LEU A O 1
ATOM 1502 N N . GLU A 1 200 ? -7.542 9.121 8.634 1.00 91.12 200 GLU A N 1
ATOM 1503 C CA . GLU A 1 200 ? -8.410 8.658 9.726 1.00 91.12 200 GLU A CA 1
ATOM 1504 C C . GLU A 1 200 ? -9.241 9.808 10.305 1.00 91.12 200 GLU A C 1
ATOM 1506 O O . GLU A 1 200 ? -10.459 9.686 10.441 1.00 91.12 200 GLU A O 1
ATOM 1511 N N . TYR A 1 201 ? -8.603 10.952 10.572 1.00 89.69 201 TYR A N 1
ATOM 1512 C CA . TYR A 1 201 ? -9.270 12.133 11.113 1.00 89.69 201 TYR A CA 1
ATOM 1513 C C . TYR A 1 201 ? -10.277 12.754 10.131 1.00 89.69 201 TYR A C 1
ATOM 1515 O O . TYR A 1 201 ? -11.420 13.018 10.505 1.00 89.69 201 TYR A O 1
ATOM 1523 N N . ILE A 1 202 ? -9.880 12.972 8.871 1.00 92.12 202 ILE A N 1
ATOM 1524 C CA . ILE A 1 202 ? -10.729 13.629 7.859 1.00 92.12 202 ILE A CA 1
ATOM 1525 C C . ILE A 1 202 ? -11.945 12.765 7.507 1.00 92.12 202 ILE A C 1
ATOM 1527 O O . ILE A 1 202 ? -13.059 13.280 7.408 1.00 92.12 202 ILE A O 1
ATOM 1531 N N . PHE A 1 203 ? -11.742 11.458 7.333 1.00 90.31 203 PHE A N 1
ATOM 1532 C CA . PHE A 1 203 ? -12.794 10.527 6.916 1.00 90.31 203 PHE A CA 1
ATOM 1533 C C . PHE A 1 203 ? -13.505 9.849 8.092 1.00 90.31 203 PHE A C 1
ATOM 1535 O O . PHE A 1 203 ? -14.435 9.078 7.870 1.00 90.31 203 PHE A O 1
ATOM 1542 N N . LYS A 1 204 ? -13.104 10.148 9.337 1.00 86.12 204 LYS A N 1
ATOM 1543 C CA . LYS A 1 204 ? -13.650 9.564 10.576 1.00 86.12 204 LYS A CA 1
ATOM 1544 C C . LYS A 1 204 ? -13.651 8.032 10.562 1.00 86.12 204 LYS A C 1
ATOM 1546 O O . LYS A 1 204 ? -14.586 7.394 11.044 1.00 86.12 204 LYS A O 1
ATOM 1551 N N . ILE A 1 205 ? -12.600 7.446 9.994 1.00 86.62 205 ILE A N 1
ATOM 1552 C CA . ILE A 1 205 ? -12.418 5.996 9.923 1.00 86.62 205 ILE A CA 1
ATOM 1553 C C . ILE A 1 205 ? -11.585 5.565 11.122 1.00 86.62 205 ILE A C 1
ATOM 1555 O O . ILE A 1 205 ? -10.471 6.046 11.313 1.00 86.62 205 ILE A O 1
ATOM 1559 N N . THR A 1 206 ? -12.115 4.641 11.918 1.00 82.38 206 THR A N 1
ATOM 1560 C CA . THR A 1 206 ? -11.382 4.017 13.019 1.00 82.38 206 THR A CA 1
ATOM 1561 C C . THR A 1 206 ? -10.630 2.796 12.506 1.00 82.38 206 THR A C 1
ATOM 1563 O O . THR A 1 206 ? -11.232 1.802 12.099 1.00 82.38 206 THR A O 1
ATOM 1566 N N . THR A 1 207 ? -9.298 2.852 12.520 1.00 85.44 207 THR A N 1
ATOM 1567 C CA . THR A 1 207 ? -8.476 1.677 12.214 1.00 85.44 207 THR A CA 1
ATOM 1568 C C . THR A 1 207 ? -8.144 0.919 13.492 1.00 85.44 207 THR A C 1
ATOM 1570 O O . THR A 1 207 ? -8.307 1.414 14.608 1.00 85.44 207 THR A O 1
ATOM 1573 N N . ASN A 1 208 ? -7.621 -0.296 13.347 1.00 82.88 208 ASN A N 1
ATOM 1574 C CA . ASN A 1 208 ? -7.115 -1.073 14.477 1.00 82.88 208 ASN A CA 1
ATOM 1575 C C . ASN A 1 208 ? -6.002 -0.345 15.255 1.00 82.88 208 ASN A C 1
ATOM 1577 O O . ASN A 1 208 ? -5.845 -0.599 16.448 1.00 82.88 208 ASN A O 1
ATO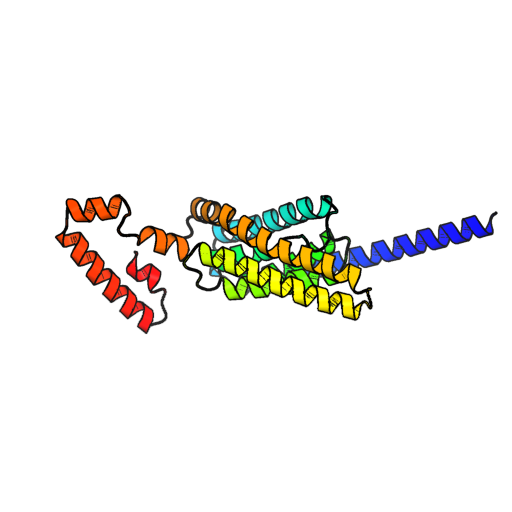M 1581 N N . ILE A 1 209 ? -5.241 0.547 14.605 1.00 83.62 209 ILE A N 1
ATOM 1582 C CA . ILE A 1 209 ? -4.250 1.387 15.287 1.00 83.62 209 ILE A CA 1
ATOM 1583 C C . ILE A 1 209 ? -4.975 2.404 16.167 1.00 83.62 209 ILE A C 1
ATOM 1585 O O . ILE A 1 209 ? -4.711 2.444 17.366 1.00 83.62 209 ILE A O 1
ATOM 1589 N N . SER A 1 210 ? -5.927 3.163 15.615 1.00 79.94 210 SER A N 1
ATOM 1590 C CA . SER A 1 210 ? -6.682 4.163 16.382 1.00 79.94 210 SER A CA 1
ATOM 1591 C C . SER A 1 210 ? -7.477 3.517 17.528 1.00 79.94 210 SER A C 1
ATOM 1593 O O . SER A 1 210 ? -7.529 4.063 18.625 1.00 79.94 210 SER A O 1
ATOM 1595 N N . LEU A 1 211 ? -8.050 2.324 17.316 1.00 82.31 211 LEU A N 1
ATOM 1596 C CA . LEU A 1 211 ? -8.742 1.561 18.365 1.00 82.31 211 LEU A CA 1
ATOM 1597 C C . LEU A 1 211 ? -7.800 1.160 19.505 1.00 82.31 211 LEU A C 1
ATOM 1599 O O . LEU A 1 211 ? -8.171 1.257 20.673 1.00 82.31 211 LEU A O 1
ATOM 1603 N N . LEU A 1 212 ? -6.575 0.732 19.190 1.00 82.88 212 LEU A N 1
ATOM 1604 C CA . LEU A 1 212 ? -5.592 0.424 20.224 1.00 82.88 212 LEU A CA 1
ATOM 1605 C C . LEU A 1 212 ? -5.099 1.670 20.955 1.00 82.88 212 LEU A C 1
ATOM 1607 O O . LEU A 1 212 ? -4.951 1.612 22.173 1.00 82.88 212 LEU A O 1
ATOM 1611 N N . GLU A 1 213 ? -4.899 2.783 20.248 1.00 82.00 213 GLU A N 1
ATOM 1612 C CA . GLU A 1 213 ? -4.554 4.074 20.856 1.00 82.00 213 GLU A CA 1
ATOM 1613 C C . GLU A 1 213 ? -5.665 4.552 21.817 1.00 82.00 213 GLU A C 1
ATOM 1615 O O . GLU A 1 213 ? -5.364 5.025 22.911 1.00 82.00 213 GLU A O 1
ATOM 1620 N N . LEU A 1 214 ? -6.946 4.344 21.479 1.00 80.50 214 LEU A N 1
ATOM 1621 C CA . LEU A 1 214 ? -8.087 4.637 22.364 1.00 80.50 214 LEU A CA 1
ATOM 1622 C C . LEU A 1 214 ? -8.184 3.695 23.575 1.00 80.50 214 LEU A C 1
ATOM 1624 O O . LEU A 1 214 ? -8.691 4.094 24.622 1.00 80.50 214 LEU A O 1
ATOM 1628 N N . SER A 1 215 ? -7.692 2.460 23.448 1.00 79.06 215 SER A N 1
ATOM 1629 C CA . SER A 1 215 ? -7.672 1.476 24.540 1.00 79.06 215 SER A CA 1
ATOM 1630 C C . SER A 1 215 ? -6.539 1.678 25.552 1.00 79.06 215 SER A C 1
ATOM 1632 O O . SER A 1 215 ? -6.483 0.962 26.554 1.00 79.06 215 SER A O 1
ATOM 1634 N N . ASP A 1 216 ? -5.621 2.620 25.308 1.00 80.06 216 ASP A N 1
ATOM 1635 C CA . ASP A 1 216 ? -4.517 2.891 26.226 1.00 80.06 216 ASP A CA 1
ATOM 1636 C C . ASP A 1 216 ? -5.049 3.450 27.550 1.00 80.06 216 ASP A C 1
ATOM 1638 O O . ASP A 1 216 ? -5.557 4.568 27.624 1.00 80.06 216 ASP A O 1
ATOM 1642 N N . LEU A 1 217 ? -4.879 2.686 28.630 1.00 71.56 217 LEU A N 1
ATOM 1643 C CA . LEU A 1 217 ? -5.326 3.046 29.979 1.00 71.56 217 LEU A CA 1
ATOM 1644 C C . LEU A 1 217 ? -4.678 4.337 30.507 1.00 71.56 217 LEU A C 1
ATOM 1646 O O . LEU A 1 217 ? -5.165 4.934 31.469 1.00 71.56 217 LEU A O 1
ATOM 1650 N N . ASN A 1 218 ? -3.590 4.797 29.884 1.00 75.44 218 ASN A N 1
ATOM 1651 C CA . ASN A 1 218 ? -2.976 6.084 30.195 1.00 75.44 218 ASN A CA 1
ATOM 1652 C C . ASN A 1 218 ? -3.687 7.278 29.557 1.00 75.44 218 ASN A C 1
ATOM 1654 O O . ASN A 1 218 ? -3.341 8.419 29.877 1.00 75.44 218 ASN A O 1
ATOM 1658 N N . HIS A 1 219 ? -4.687 7.046 28.705 1.00 81.50 219 HIS A N 1
ATOM 1659 C CA . HIS A 1 219 ? -5.461 8.110 28.095 1.00 81.50 219 HIS A CA 1
ATOM 1660 C C . HIS A 1 219 ? -6.083 9.000 29.189 1.00 81.50 219 HIS A C 1
ATOM 1662 O O . HIS A 1 219 ? -6.681 8.488 30.144 1.00 81.50 219 HIS A O 1
ATOM 1668 N N . PRO A 1 220 ? -5.979 10.340 29.088 1.00 84.88 220 PRO A N 1
ATOM 1669 C CA . PRO A 1 220 ? -6.410 11.255 30.146 1.00 84.88 220 PRO A CA 1
ATOM 1670 C C . PRO A 1 220 ? -7.884 11.075 30.527 1.00 84.88 220 PRO A C 1
ATOM 1672 O O . PRO A 1 220 ? -8.235 11.214 31.698 1.00 84.88 220 PRO A O 1
ATOM 1675 N N . LEU A 1 221 ? -8.741 10.702 29.569 1.00 85.50 221 LEU A N 1
ATOM 1676 C CA . LEU A 1 221 ? -10.149 10.392 29.839 1.00 85.50 221 LEU A CA 1
ATOM 1677 C C . LEU A 1 221 ? -10.328 9.103 30.656 1.00 85.50 221 LEU A C 1
ATOM 1679 O O . LEU A 1 221 ? -11.141 9.096 31.577 1.00 85.50 221 LEU A O 1
ATOM 1683 N N . LEU A 1 222 ? -9.553 8.046 30.383 1.00 84.81 222 LEU A N 1
ATOM 1684 C CA . LEU A 1 222 ? -9.620 6.790 31.140 1.00 84.81 222 LEU A CA 1
ATOM 1685 C C . LEU A 1 222 ? -9.050 6.959 32.549 1.00 84.81 222 LEU A C 1
ATOM 1687 O O . LEU A 1 222 ? -9.669 6.509 33.510 1.00 84.81 222 LEU A O 1
ATOM 1691 N N . ARG A 1 223 ? -7.953 7.712 32.704 1.00 86.00 223 ARG A N 1
ATOM 1692 C CA . ARG A 1 223 ? -7.441 8.107 34.028 1.00 86.00 223 ARG A CA 1
ATOM 1693 C C . ARG A 1 223 ? -8.462 8.918 34.819 1.00 86.00 223 ARG A C 1
ATOM 1695 O O . ARG A 1 223 ? -8.639 8.678 36.007 1.00 86.00 223 ARG A O 1
ATOM 1702 N N . LYS A 1 224 ? -9.157 9.851 34.165 1.00 89.25 224 LYS A N 1
ATOM 1703 C CA . LYS A 1 224 ? -10.223 10.639 34.794 1.00 89.25 224 LYS A CA 1
ATOM 1704 C C . LYS A 1 224 ? -11.424 9.771 35.184 1.00 89.25 224 LYS A C 1
ATOM 1706 O O . LYS A 1 224 ? -12.007 9.991 36.238 1.00 89.25 224 LYS A O 1
ATOM 1711 N N . MET A 1 225 ? -11.781 8.775 34.374 1.00 89.44 225 MET A N 1
ATOM 1712 C CA . MET A 1 225 ? -12.835 7.819 34.720 1.00 89.44 225 MET A CA 1
ATOM 1713 C C . MET A 1 225 ? -12.427 6.940 35.907 1.00 89.44 225 MET A C 1
ATOM 1715 O O . MET A 1 225 ? -13.227 6.750 36.816 1.00 89.44 225 MET A O 1
ATOM 1719 N N . LEU A 1 226 ? -11.177 6.473 35.945 1.00 90.50 226 LEU A N 1
ATOM 1720 C CA . LEU A 1 226 ? -10.637 5.700 37.064 1.00 90.50 226 LEU A CA 1
ATOM 1721 C C . LEU A 1 226 ? -10.674 6.492 38.382 1.00 90.50 226 LEU A C 1
ATOM 1723 O O . LEU A 1 226 ? -10.996 5.921 39.420 1.00 90.50 226 LEU A O 1
ATOM 1727 N N . THR A 1 227 ? -10.374 7.795 38.353 1.00 91.62 227 THR A N 1
ATOM 1728 C CA . THR A 1 227 ? -10.377 8.634 39.563 1.00 91.62 227 THR A CA 1
ATOM 1729 C C . THR A 1 227 ? -11.771 9.090 39.987 1.00 91.62 227 THR A C 1
ATOM 1731 O O . THR A 1 227 ? -12.050 9.122 41.182 1.00 91.62 227 THR A O 1
ATOM 1734 N N . LEU A 1 228 ? -12.650 9.446 39.042 1.00 94.56 228 LEU A N 1
ATOM 1735 C CA . LEU A 1 228 ? -13.986 9.973 39.349 1.00 94.56 228 LEU A CA 1
ATOM 1736 C C . LEU A 1 228 ? -15.053 8.884 39.527 1.00 94.56 228 LEU A C 1
ATOM 1738 O O . LEU A 1 228 ? -16.028 9.105 40.239 1.00 94.56 228 LEU A O 1
ATOM 1742 N N . ALA A 1 229 ? -14.903 7.733 38.869 1.00 94.81 229 ALA A N 1
ATOM 1743 C CA . ALA A 1 229 ? -15.896 6.660 38.835 1.00 94.81 229 ALA A CA 1
ATOM 1744 C C . ALA A 1 229 ? -15.232 5.265 38.723 1.00 94.81 229 ALA A C 1
ATOM 1746 O O . ALA A 1 229 ? -15.396 4.574 37.711 1.00 94.81 229 ALA A O 1
ATOM 1747 N N . PRO A 1 230 ? -14.506 4.804 39.761 1.00 90.25 230 PRO A N 1
ATOM 1748 C CA . PRO A 1 230 ? -13.741 3.553 39.711 1.00 90.25 230 PRO A CA 1
ATOM 1749 C C . PRO A 1 230 ? -14.622 2.317 39.471 1.00 90.25 230 PRO A C 1
ATOM 1751 O O . PRO A 1 230 ? -14.211 1.394 38.770 1.00 90.25 230 PRO A O 1
ATOM 1754 N N . GLY A 1 231 ? -15.855 2.309 39.996 1.00 94.38 231 GLY A N 1
ATOM 1755 C CA . GLY A 1 231 ? -16.820 1.230 39.758 1.00 94.38 231 GLY A CA 1
ATOM 1756 C C . GLY A 1 231 ? -17.228 1.123 38.287 1.00 94.38 231 GLY A C 1
ATOM 1757 O O . GLY A 1 231 ? -17.183 0.035 37.717 1.00 94.38 231 GLY A O 1
ATOM 1758 N N . THR A 1 232 ? -17.541 2.255 37.648 1.00 93.56 232 THR A N 1
ATOM 1759 C CA . THR A 1 232 ? -17.850 2.311 36.211 1.00 93.56 232 THR A CA 1
ATOM 1760 C C . THR A 1 232 ? -16.648 1.881 35.382 1.00 93.56 232 THR A C 1
ATOM 1762 O O . THR A 1 232 ? -16.805 1.111 34.443 1.00 93.56 232 THR A O 1
ATOM 1765 N N . TYR A 1 233 ? -15.439 2.298 35.769 1.00 90.50 233 TYR A N 1
ATOM 1766 C CA . TYR A 1 233 ? -14.212 1.876 35.097 1.00 90.50 233 TYR A CA 1
ATOM 1767 C C . TYR A 1 233 ? -14.008 0.358 35.134 1.00 90.50 233 TYR A C 1
ATOM 1769 O O . TYR A 1 233 ? -13.793 -0.256 34.089 1.00 90.50 233 TYR A O 1
ATOM 1777 N N . HIS A 1 234 ? -14.134 -0.267 36.308 1.00 90.75 234 HIS A N 1
ATOM 1778 C CA . HIS A 1 234 ? -14.025 -1.721 36.424 1.00 90.75 234 HIS A CA 1
ATOM 1779 C C . HIS A 1 234 ? -15.133 -2.452 35.666 1.00 90.75 234 HIS A C 1
ATOM 1781 O O . HIS A 1 234 ? -14.851 -3.442 34.992 1.00 90.75 234 HIS A O 1
ATOM 1787 N N . HIS A 1 235 ? -16.371 -1.956 35.730 1.00 92.62 235 HIS A N 1
ATOM 1788 C CA . HIS A 1 235 ? -17.483 -2.543 34.992 1.00 92.62 235 HIS A CA 1
ATOM 1789 C C . HIS A 1 235 ? -17.244 -2.491 33.477 1.00 92.62 235 HIS A C 1
ATOM 1791 O O . HIS A 1 235 ? -17.344 -3.522 32.817 1.00 92.62 235 HIS A O 1
ATOM 1797 N N . SER A 1 236 ? -16.845 -1.339 32.929 1.00 91.75 236 SER A N 1
ATOM 1798 C CA . SER A 1 236 ? -16.549 -1.196 31.498 1.00 91.75 236 SER A CA 1
ATOM 1799 C C . SER A 1 236 ? -15.398 -2.094 31.041 1.00 91.75 236 SER A C 1
ATOM 1801 O O . SER A 1 236 ? -15.480 -2.678 29.967 1.00 91.75 236 SER A O 1
ATOM 1803 N N . LEU A 1 237 ? -14.358 -2.278 31.863 1.00 90.19 237 LEU A N 1
ATOM 1804 C CA . LEU A 1 237 ? -13.265 -3.215 31.569 1.00 90.19 237 LEU A CA 1
ATOM 1805 C C . LEU A 1 237 ? -13.743 -4.669 31.487 1.00 90.19 237 LEU A C 1
ATOM 1807 O O . LEU A 1 237 ? -13.371 -5.395 30.567 1.00 90.19 237 LEU A O 1
ATOM 1811 N N . VAL A 1 238 ? -14.567 -5.102 32.445 1.00 93.69 238 VAL A N 1
ATOM 1812 C CA . VAL A 1 238 ? -15.105 -6.470 32.465 1.00 93.69 238 VAL A CA 1
ATOM 1813 C C . VAL A 1 238 ? -16.045 -6.694 31.282 1.00 93.69 238 VAL A C 1
ATOM 1815 O O . VAL A 1 238 ? -15.914 -7.697 30.584 1.00 93.69 238 VAL A O 1
ATOM 1818 N N . VAL A 1 239 ? -16.949 -5.748 31.016 1.00 94.75 239 VAL A N 1
ATOM 1819 C CA . VAL A 1 239 ? -17.880 -5.816 29.880 1.00 94.75 239 VAL A CA 1
ATOM 1820 C C . VAL A 1 239 ? -17.127 -5.822 28.550 1.00 94.75 239 VAL A C 1
ATOM 1822 O O . VAL A 1 239 ? -17.423 -6.665 27.707 1.00 94.75 239 VAL A O 1
ATOM 1825 N N . GLY A 1 240 ? -16.118 -4.964 28.379 1.00 91.56 240 GLY A N 1
ATOM 1826 C CA . GLY A 1 240 ? -15.295 -4.923 27.168 1.00 91.56 240 GLY A CA 1
ATOM 1827 C C . GLY A 1 240 ? -14.557 -6.240 26.909 1.00 91.56 240 GLY A C 1
ATOM 1828 O O . GLY A 1 240 ? -14.551 -6.727 25.782 1.00 91.56 240 GLY A O 1
ATOM 1829 N N . ASN A 1 241 ? -14.001 -6.875 27.948 1.00 92.44 241 ASN A N 1
ATOM 1830 C CA . ASN A 1 241 ? -13.343 -8.182 27.812 1.00 92.44 241 ASN A CA 1
ATOM 1831 C C . ASN A 1 241 ? -14.332 -9.300 27.436 1.00 92.44 241 ASN A C 1
ATOM 1833 O O . ASN A 1 241 ? -14.014 -10.160 26.614 1.00 92.44 241 ASN A O 1
ATOM 1837 N N . LEU A 1 242 ? -15.540 -9.292 28.010 1.00 94.19 242 LEU A N 1
ATOM 1838 C CA . LEU A 1 242 ? -16.598 -10.240 27.644 1.00 94.19 242 LEU A CA 1
ATOM 1839 C C . LEU A 1 242 ? -17.063 -10.030 26.195 1.00 94.19 242 LEU A C 1
ATOM 1841 O O . LEU A 1 242 ? -17.250 -11.001 25.462 1.00 94.19 242 LEU A O 1
ATOM 1845 N N . ALA A 1 243 ? -17.209 -8.772 25.771 1.00 94.12 243 ALA A N 1
ATOM 1846 C CA . ALA A 1 243 ? -17.580 -8.411 24.408 1.00 94.12 243 ALA A CA 1
ATOM 1847 C C . ALA A 1 243 ? -16.497 -8.802 23.388 1.00 94.12 243 ALA A C 1
ATOM 1849 O O . ALA A 1 243 ? -16.840 -9.290 22.308 1.00 94.12 243 ALA A O 1
ATOM 1850 N N . GLU A 1 244 ? -15.209 -8.655 23.730 1.00 92.44 244 GLU A N 1
ATOM 1851 C CA . GLU A 1 244 ? -14.082 -9.128 22.913 1.00 92.44 244 GLU A CA 1
ATOM 1852 C C . GLU A 1 244 ? -14.176 -10.639 22.689 1.00 92.44 244 GLU A C 1
ATOM 1854 O O . GLU A 1 244 ? -14.208 -11.080 21.540 1.00 92.44 244 GLU A O 1
ATOM 1859 N N . ALA A 1 245 ? -14.301 -11.415 23.773 1.00 92.00 245 ALA A N 1
ATOM 1860 C CA . ALA A 1 245 ? -14.360 -12.874 23.720 1.00 92.00 245 ALA A CA 1
ATOM 1861 C C . ALA A 1 245 ? -15.582 -13.382 22.936 1.00 92.00 245 ALA A C 1
ATOM 1863 O O . ALA A 1 245 ? -15.468 -14.293 22.115 1.00 92.00 245 ALA A O 1
ATOM 1864 N N . ALA A 1 246 ? -16.751 -12.769 23.144 1.00 92.81 246 ALA A N 1
ATOM 1865 C CA . ALA A 1 246 ? -17.964 -13.114 22.408 1.00 92.81 246 ALA A CA 1
ATOM 1866 C C . ALA A 1 246 ? -17.841 -12.784 20.911 1.00 92.81 246 ALA A C 1
ATOM 1868 O O . ALA A 1 246 ? -18.236 -13.586 20.066 1.00 92.81 246 ALA A O 1
ATOM 1869 N N . SER A 1 247 ? -17.267 -11.624 20.580 1.00 92.62 247 SER A N 1
ATOM 1870 C CA . SER A 1 247 ? -17.069 -11.185 19.194 1.00 92.62 247 SER A CA 1
ATOM 1871 C C . SER A 1 247 ? -16.038 -12.039 18.463 1.00 92.62 247 SER A C 1
ATOM 1873 O O . SER A 1 247 ? -16.237 -12.376 17.297 1.00 92.62 247 SER A O 1
ATOM 1875 N N . GLU A 1 248 ? -14.959 -12.428 19.144 1.00 91.56 248 GLU A N 1
ATOM 1876 C CA . GLU A 1 248 ? -13.937 -13.326 18.606 1.00 91.56 248 GLU A CA 1
ATOM 1877 C C . GLU A 1 248 ? -14.523 -14.706 18.276 1.00 91.56 248 GLU A C 1
ATOM 1879 O O . GLU A 1 248 ? -14.278 -15.228 17.189 1.00 91.56 248 GLU A O 1
ATOM 1884 N N . ALA A 1 249 ? -15.385 -15.250 19.144 1.00 91.94 249 ALA A N 1
ATOM 1885 C CA . ALA A 1 249 ? -16.041 -16.541 18.926 1.00 91.94 249 ALA A CA 1
ATOM 1886 C C . ALA A 1 249 ? -16.947 -16.581 17.677 1.00 91.94 249 ALA A C 1
ATOM 1888 O O . ALA A 1 249 ? -17.131 -17.645 17.089 1.00 91.94 249 ALA A O 1
ATOM 1889 N N . VAL A 1 250 ? -17.496 -15.437 17.252 1.00 91.75 250 VAL A N 1
ATOM 1890 C CA . VAL A 1 250 ? -18.349 -15.321 16.052 1.00 91.75 250 VAL A CA 1
ATOM 1891 C C . VAL A 1 250 ? -17.619 -14.735 14.836 1.00 91.75 250 VAL A C 1
ATOM 1893 O O . VAL A 1 250 ? -18.243 -14.488 13.804 1.00 91.75 250 VAL A O 1
ATOM 1896 N N . GLY A 1 251 ? -16.305 -14.499 14.934 1.00 82.38 251 GLY A N 1
ATOM 1897 C CA . GLY A 1 251 ? -15.493 -13.930 13.853 1.00 82.38 251 GLY A CA 1
ATOM 1898 C C . GLY A 1 251 ? -15.770 -12.449 13.553 1.00 82.38 251 GLY A C 1
ATOM 1899 O O . GLY A 1 251 ? -15.473 -11.978 12.454 1.00 82.38 251 GLY A O 1
ATOM 1900 N N . ALA A 1 252 ? -16.351 -11.710 14.501 1.00 86.62 252 ALA A N 1
ATOM 1901 C CA . ALA A 1 252 ? -16.550 -10.266 14.405 1.00 86.62 252 ALA A CA 1
ATOM 1902 C C . ALA A 1 252 ? -15.282 -9.488 14.822 1.00 86.62 252 ALA A C 1
ATOM 1904 O O . ALA A 1 252 ? -14.292 -10.062 15.279 1.00 86.62 252 ALA A O 1
ATOM 1905 N N . ASN A 1 253 ? -15.286 -8.158 14.663 1.00 83.62 253 ASN A N 1
ATOM 1906 C CA . ASN A 1 253 ? -14.151 -7.318 15.061 1.00 83.62 253 ASN A CA 1
ATOM 1907 C C . ASN A 1 253 ? -14.070 -7.197 16.595 1.00 83.62 253 ASN A C 1
ATOM 1909 O O . ASN A 1 253 ? -14.665 -6.301 17.194 1.00 83.62 253 ASN A O 1
ATOM 1913 N N . SER A 1 254 ? -13.318 -8.106 17.213 1.00 87.50 254 SER A N 1
ATOM 1914 C CA . SER A 1 254 ? -13.166 -8.209 18.666 1.00 87.50 254 SER A CA 1
ATOM 1915 C C . SER A 1 254 ? -12.503 -6.980 19.299 1.00 87.50 254 SER A C 1
ATOM 1917 O O . SER A 1 254 ? -12.924 -6.531 20.363 1.00 87.50 254 SER A O 1
ATOM 1919 N N . LEU A 1 255 ? -11.538 -6.362 18.609 1.00 86.12 255 LEU A N 1
ATOM 1920 C CA . LEU A 1 255 ? -10.875 -5.148 19.087 1.00 86.12 255 LEU A CA 1
ATOM 1921 C C . LEU A 1 255 ? -11.846 -3.965 19.167 1.00 86.12 255 LEU A C 1
ATOM 1923 O O . LEU A 1 255 ? -11.826 -3.228 20.148 1.00 86.12 255 LEU A O 1
ATOM 1927 N N . LEU A 1 256 ? -12.702 -3.796 18.156 1.00 86.81 256 LEU A N 1
ATOM 1928 C CA . LEU A 1 256 ? -13.744 -2.771 18.189 1.00 86.81 256 LEU A CA 1
ATOM 1929 C C . LEU A 1 256 ? -14.721 -3.027 19.341 1.00 86.81 256 LEU A C 1
ATOM 1931 O O . LEU A 1 256 ? -15.031 -2.099 20.076 1.00 86.81 256 LEU A O 1
ATOM 1935 N N . ALA A 1 257 ? -15.151 -4.278 19.529 1.00 88.06 257 ALA A N 1
ATOM 1936 C CA . ALA A 1 257 ? -16.085 -4.652 20.590 1.00 88.06 257 ALA A CA 1
ATOM 1937 C C . ALA A 1 257 ? -15.535 -4.423 22.007 1.00 88.06 257 ALA A C 1
ATOM 1939 O O . ALA A 1 257 ? -16.311 -4.150 22.916 1.00 88.06 257 ALA A O 1
ATOM 1940 N N . ARG A 1 258 ? -14.213 -4.514 22.206 1.00 87.94 258 ARG A N 1
ATOM 1941 C CA . ARG A 1 258 ? -13.589 -4.184 23.496 1.00 87.94 258 ARG A CA 1
ATOM 1942 C C . ARG A 1 258 ? -13.585 -2.684 23.789 1.00 87.94 258 ARG A C 1
ATOM 1944 O O . ARG A 1 258 ? -13.633 -2.293 24.951 1.00 87.94 258 ARG A O 1
ATOM 1951 N N . VAL A 1 259 ? -13.384 -1.869 22.754 1.00 86.25 259 VAL A N 1
ATOM 1952 C CA . VAL A 1 259 ? -13.064 -0.437 22.891 1.00 86.25 259 VAL A CA 1
ATOM 1953 C C . VAL A 1 259 ? -14.301 0.457 22.807 1.00 86.25 259 VAL A C 1
ATOM 1955 O O . VAL A 1 259 ? -14.291 1.532 23.405 1.00 86.25 259 VAL A O 1
ATOM 1958 N N . ALA A 1 260 ? -15.321 0.042 22.051 1.00 78.62 260 ALA A N 1
ATOM 1959 C CA . ALA A 1 260 ? -16.591 0.755 21.891 1.00 78.62 260 ALA A CA 1
ATOM 1960 C C . ALA A 1 260 ? -17.447 0.713 23.165 1.00 78.62 260 ALA A C 1
ATOM 1962 O O . ALA A 1 260 ? -18.063 1.760 23.469 1.00 78.62 260 ALA A O 1
#

Radius of gyration: 23.33 Å; chains: 1; bounding box: 50×30×89 Å